Protein AF-A0A101HIT5-F1 (afdb_monomer_lite)

Radius of gyration: 20.46 Å; chains: 1; bounding box: 48×49×55 Å

Secondary structure (DSSP, 8-state):
-EEE--STTS---SS-HHHHHHHHHHHHHHHHHHHHH-TTS-HHHHHHHHHHHHTTSSBTTS---EEE---HHHHHHHHHHHHHHHHHTTT---HHHHHHHHHHHHHHHHHGGG--TT---SS-----SB--TTS----EESSEEEEEEEEEHHHHHHHTT-TTSEEEE-S-TTSPP--B---TTSPTT-HHHHHHHHHHHTTGGG-BTTBEEEEEEEEEHHHHHHHHHHHSSTTS-HHHHHHHHHHHHHHHHT--HHHHHHHHTTSS-GGGSTT----S--TTHHHHTTT---

Sequence (294 aa):
SASIKSGRYTRMDKVSDKEKELYDKWYEKFNKRIEEVYPKIPERLRDKLSMENARYIISVFTPTQGIYTFNIRQLNYIINWFKEYIEVNRGEENYFKKNLIKAMHQFIDATSMYHIDDMVSGKNRSLSLFKKDYISYDEYFGDTYSVNYNCSFVELEQILRHRTINYTILDDISKEPEEFFIPPIFDKGSNLEKEWLEDLDSVKDIYPNATMFKINERGLVENFIMKCYERLCGAAQLETMLQTKEIIEKYIKNTNGKLKKELERYLKASCLYPDKECKMPCVWGSRKGIERRI

Foldseek 3Di:
DKDWDLCLQPQQPPADPLLNVQLVVQLVVQLVLCCVVPVPDDSSVSSSNSNNVSQLQTFPLRDTDMDDDDDLLRLQQLLVLLVVLCVVCPPPPQPVSVSVNVVSVVSCVVCVVSHDPPSYPPPPDHDQAEDDPVDDQDFDADQKTKDKDKDFLSLVVVVVVLVQKDKHFHDDLSDQFPDFDDQLSDDPPDPVRVVVVVSSNVRSSSPGRRRIGMMMIIHGPVSLLVLLLVQLFLPHDQRNNQVSLVVLVVNLVRDDDPSNVVSVQSNFRNCSHPPDPDPDDHPLPRGCSSVDRD

InterPro domains:
  IPR036098 Thymidylate synthase ThyX superfamily [G3DSA:3.30.1360.170] (1-86)
  IPR036098 Thymidylate synthase ThyX superfamily [SSF69796] (3-80)

Organism: NCBI:txid1641389

Structure (mmCIF, N/CA/C/O backbone):
data_AF-A0A101HIT5-F1
#
_entry.id   AF-A0A101HIT5-F1
#
loop_
_atom_site.group_PDB
_atom_site.id
_atom_site.type_symbol
_atom_site.label_atom_id
_atom_site.label_alt_id
_atom_site.label_comp_id
_atom_site.label_asym_id
_atom_site.label_entity_id
_atom_site.label_seq_id
_atom_site.pdbx_PDB_ins_code
_atom_site.Cartn_x
_atom_site.Cartn_y
_atom_site.Cartn_z
_atom_site.occupancy
_atom_site.B_iso_or_equiv
_atom_site.auth_seq_id
_atom_site.auth_comp_id
_atom_site.auth_asym_id
_atom_site.auth_atom_id
_atom_site.pdbx_PDB_model_num
ATOM 1 N N . SER A 1 1 ? -5.236 16.582 -11.804 1.00 52.19 1 SER A N 1
ATOM 2 C CA . SER A 1 1 ? -5.886 15.590 -10.920 1.00 52.19 1 SER A CA 1
ATOM 3 C C . SER A 1 1 ? -5.302 14.219 -11.226 1.00 52.19 1 SER A C 1
ATOM 5 O O . SER A 1 1 ? -4.618 14.087 -12.233 1.00 52.19 1 SER A O 1
ATOM 7 N N . ALA A 1 2 ? -5.494 13.229 -10.354 1.00 60.38 2 ALA A N 1
ATOM 8 C CA . ALA A 1 2 ? -5.065 11.856 -10.608 1.00 60.38 2 ALA A CA 1
ATOM 9 C C . ALA A 1 2 ? -6.187 10.895 -10.196 1.00 60.38 2 ALA A C 1
ATOM 11 O O . ALA A 1 2 ? -6.755 11.059 -9.118 1.00 60.38 2 ALA A O 1
ATOM 12 N N . SER A 1 3 ? -6.516 9.933 -11.051 1.00 66.56 3 SER A N 1
ATOM 13 C CA . SER A 1 3 ? -7.467 8.854 -10.780 1.00 66.56 3 SER A CA 1
ATOM 14 C C . SER A 1 3 ? -6.872 7.562 -11.315 1.00 66.56 3 SER A C 1
ATOM 16 O O . SER A 1 3 ? -6.628 7.460 -12.511 1.00 66.56 3 SER A O 1
ATOM 18 N N . ILE A 1 4 ? -6.600 6.593 -10.447 1.00 65.56 4 ILE A N 1
ATOM 19 C CA . ILE A 1 4 ? -6.025 5.301 -10.834 1.00 65.56 4 ILE A CA 1
ATOM 20 C C . ILE A 1 4 ? -7.077 4.240 -10.547 1.00 65.56 4 ILE A C 1
ATOM 22 O O . ILE A 1 4 ? -7.585 4.154 -9.425 1.00 65.56 4 ILE A O 1
ATOM 26 N N . LYS A 1 5 ? -7.419 3.434 -11.555 1.00 64.75 5 LYS A N 1
ATOM 27 C CA . LYS A 1 5 ? -8.169 2.206 -11.317 1.00 64.75 5 LYS A CA 1
ATOM 28 C C . LYS A 1 5 ? -7.229 1.273 -10.573 1.00 64.75 5 LYS A C 1
ATOM 30 O O . LYS A 1 5 ? -6.248 0.803 -11.122 1.00 64.75 5 LYS A O 1
ATOM 35 N N . SER A 1 6 ? -7.533 0.981 -9.324 1.00 58.53 6 SER A N 1
ATOM 36 C CA . SER A 1 6 ? -6.687 0.138 -8.479 1.00 58.53 6 SER A CA 1
ATOM 37 C C . SER A 1 6 ? -6.686 -1.346 -8.879 1.00 58.53 6 SER A C 1
ATOM 39 O O . SER A 1 6 ? -6.117 -2.165 -8.171 1.00 58.53 6 SER A O 1
ATOM 41 N N . GLY A 1 7 ? -7.391 -1.746 -9.946 1.00 58.34 7 GLY A N 1
ATOM 42 C CA . GLY A 1 7 ? -7.566 -3.156 -10.327 1.00 58.34 7 GLY A CA 1
ATOM 43 C C . GLY A 1 7 ? -8.366 -3.998 -9.320 1.00 58.34 7 GLY A C 1
ATOM 44 O O . GLY A 1 7 ? -8.660 -5.151 -9.597 1.00 58.34 7 GLY A O 1
ATOM 45 N N . ARG A 1 8 ? -8.793 -3.420 -8.183 1.00 61.19 8 ARG A N 1
ATOM 46 C CA . ARG A 1 8 ? -9.448 -4.109 -7.049 1.00 61.19 8 ARG A CA 1
ATOM 47 C C . ARG A 1 8 ? -10.630 -5.004 -7.423 1.00 61.19 8 ARG A C 1
ATOM 49 O O . ARG A 1 8 ? -10.908 -5.958 -6.714 1.00 61.19 8 ARG A O 1
ATOM 56 N N . TYR A 1 9 ? -11.346 -4.674 -8.499 1.00 65.38 9 TYR A N 1
ATOM 57 C CA . TYR A 1 9 ? -12.565 -5.371 -8.928 1.00 65.38 9 TYR A CA 1
ATOM 58 C C . TYR A 1 9 ? -12.462 -5.903 -10.362 1.00 65.38 9 TYR A C 1
ATOM 60 O O . TYR A 1 9 ? -13.463 -5.941 -11.075 1.00 65.38 9 TYR A O 1
ATOM 68 N N . THR A 1 10 ? -11.248 -6.200 -10.828 1.00 71.88 10 THR A N 1
ATOM 69 C CA . THR A 1 10 ? -10.977 -6.698 -12.183 1.00 71.88 10 THR A CA 1
ATOM 70 C C . THR A 1 10 ? -10.303 -8.061 -12.080 1.00 71.88 10 THR A C 1
ATOM 72 O O . THR A 1 10 ? -9.381 -8.218 -11.283 1.00 71.88 10 THR A O 1
ATOM 75 N N . ARG A 1 11 ? -10.765 -9.038 -12.869 1.00 73.69 11 ARG A N 1
ATOM 76 C CA . ARG A 1 11 ? -10.050 -10.309 -13.022 1.00 73.69 11 ARG A CA 1
ATOM 77 C C . ARG A 1 11 ? -8.756 -10.076 -13.794 1.00 73.69 11 ARG A C 1
ATOM 79 O O . ARG A 1 11 ? -8.719 -9.288 -14.741 1.00 73.69 11 ARG A O 1
ATOM 86 N N . MET A 1 12 ? -7.691 -10.728 -13.355 1.00 77.12 12 MET A N 1
ATOM 87 C CA . MET A 1 12 ? -6.348 -10.489 -13.867 1.00 77.12 12 MET A CA 1
ATOM 88 C C . MET A 1 12 ? -6.069 -11.419 -15.050 1.00 77.12 12 MET A C 1
ATOM 90 O O . MET A 1 12 ? -5.519 -12.497 -14.888 1.00 77.12 12 MET A O 1
ATOM 94 N N . ASP A 1 13 ? -6.463 -10.994 -16.252 1.00 71.00 13 ASP A N 1
ATOM 95 C CA . ASP A 1 13 ? -6.348 -11.823 -17.467 1.00 71.00 13 ASP A CA 1
ATOM 96 C C . ASP A 1 13 ? -5.061 -11.582 -18.278 1.00 71.00 13 ASP A C 1
ATOM 98 O O . ASP A 1 13 ? -4.807 -12.273 -19.261 1.00 71.00 13 ASP A O 1
ATOM 102 N N . LYS A 1 14 ? -4.255 -10.581 -17.903 1.00 79.69 14 LYS A N 1
ATOM 103 C CA . LYS A 1 14 ? -3.026 -10.174 -18.611 1.00 79.69 14 LYS A CA 1
ATOM 104 C C . LYS A 1 14 ? -1.782 -10.377 -17.747 1.00 79.69 14 LYS A C 1
ATOM 106 O O . LYS A 1 14 ? -1.008 -9.443 -17.548 1.00 79.69 14 LYS A O 1
ATOM 111 N N . VAL A 1 15 ? -1.643 -11.579 -17.210 1.00 86.31 15 VAL A N 1
ATOM 112 C CA . VAL A 1 15 ? -0.519 -12.018 -16.371 1.00 86.31 15 VAL A CA 1
ATOM 113 C C . VAL A 1 15 ? 0.024 -13.340 -16.918 1.00 86.31 15 VAL A C 1
ATOM 115 O O . VAL A 1 15 ? -0.577 -13.912 -17.829 1.00 86.31 15 VAL A O 1
ATOM 118 N N . SER A 1 16 ? 1.166 -13.808 -16.415 1.00 89.44 16 SER A N 1
ATOM 119 C CA . SER A 1 16 ? 1.686 -15.128 -16.794 1.00 89.44 16 SER A CA 1
ATOM 120 C C . SER A 1 16 ? 0.740 -16.261 -16.372 1.00 89.44 16 SER A C 1
ATOM 122 O O . SER A 1 16 ? -0.073 -16.094 -15.462 1.00 89.44 16 SER A O 1
ATOM 124 N N . ASP A 1 17 ? 0.863 -17.437 -16.994 1.00 91.75 17 ASP A N 1
ATOM 125 C CA . ASP A 1 17 ? 0.026 -18.598 -16.651 1.00 91.75 17 ASP A CA 1
ATOM 126 C C . ASP A 1 17 ? 0.163 -18.983 -15.170 1.00 91.75 17 ASP A C 1
ATOM 128 O O . ASP A 1 17 ? -0.837 -19.248 -14.505 1.00 91.75 17 ASP A O 1
ATOM 132 N N . LYS A 1 18 ? 1.388 -18.912 -14.628 1.00 93.31 18 LYS A N 1
ATOM 133 C CA . LYS A 1 18 ? 1.672 -19.175 -13.211 1.00 93.31 18 LYS A CA 1
ATOM 134 C C . LYS A 1 18 ? 0.992 -18.162 -12.287 1.00 93.31 18 LYS A C 1
ATOM 136 O O . LYS A 1 18 ? 0.368 -18.547 -11.303 1.00 93.31 18 LYS A O 1
ATOM 141 N N . GLU A 1 19 ? 1.082 -16.869 -12.604 1.00 94.00 19 GLU A N 1
ATOM 142 C CA . GLU A 1 19 ? 0.380 -15.825 -11.845 1.00 94.00 19 GLU A CA 1
ATOM 143 C C . GLU A 1 19 ? -1.133 -16.014 -11.892 1.00 94.00 19 GLU A C 1
ATOM 145 O O . GLU A 1 19 ? -1.803 -15.823 -10.880 1.00 94.00 19 GLU A O 1
ATOM 150 N N . LYS A 1 20 ? -1.673 -16.390 -13.055 1.00 93.88 20 LYS A N 1
ATOM 151 C CA . LYS A 1 20 ? -3.106 -16.606 -13.240 1.00 93.88 20 LYS A CA 1
ATOM 152 C C . LYS A 1 20 ? -3.607 -17.796 -12.428 1.00 93.88 20 LYS A C 1
ATOM 154 O O . LYS A 1 20 ? -4.605 -17.664 -11.728 1.00 93.88 20 LYS A O 1
ATOM 159 N N . GLU A 1 21 ? -2.900 -18.923 -12.483 1.00 95.75 21 GLU A N 1
ATOM 160 C CA . GLU A 1 21 ? -3.225 -20.122 -11.707 1.00 95.75 21 GLU A CA 1
ATOM 161 C C . GLU A 1 21 ? -3.269 -19.815 -10.205 1.00 95.75 21 GLU A C 1
ATOM 163 O O . GLU A 1 21 ? -4.248 -20.132 -9.525 1.00 95.75 21 GLU A O 1
ATOM 168 N N . LEU A 1 22 ? -2.243 -19.129 -9.696 1.00 97.25 22 LEU A N 1
ATOM 169 C CA . LEU A 1 22 ? -2.182 -18.728 -8.295 1.00 97.25 22 LEU A CA 1
ATOM 170 C C . LEU A 1 22 ? -3.257 -17.692 -7.943 1.00 97.25 22 LEU A C 1
ATOM 172 O O . LEU A 1 22 ? -3.904 -17.807 -6.903 1.00 97.25 22 LEU A O 1
ATOM 176 N N . TYR A 1 23 ? -3.499 -16.704 -8.804 1.00 96.44 23 TYR A N 1
ATOM 177 C CA . TYR A 1 23 ? -4.560 -15.720 -8.603 1.00 96.44 23 TYR A CA 1
ATOM 178 C C . TYR A 1 23 ? -5.937 -16.388 -8.489 1.00 96.44 23 TYR A C 1
ATOM 180 O O . TYR A 1 23 ? -6.668 -16.104 -7.540 1.00 96.44 23 TYR A O 1
ATOM 188 N N . ASP A 1 24 ? -6.277 -17.296 -9.407 1.00 96.38 24 ASP A N 1
ATOM 189 C CA . ASP A 1 24 ? -7.560 -18.003 -9.408 1.00 96.38 24 ASP A CA 1
ATOM 190 C C . ASP A 1 24 ? -7.680 -18.930 -8.182 1.00 96.38 24 ASP A C 1
ATOM 192 O O . ASP A 1 24 ? -8.707 -18.920 -7.495 1.00 96.38 24 ASP A O 1
ATOM 196 N N . LYS A 1 25 ? -6.602 -19.645 -7.818 1.00 97.81 25 LYS A N 1
ATOM 197 C CA . LYS A 1 25 ? -6.512 -20.439 -6.576 1.00 97.81 25 LYS A CA 1
ATOM 198 C C . LYS A 1 25 ? -6.830 -19.590 -5.342 1.00 97.81 25 LYS A C 1
ATOM 200 O O . LYS A 1 25 ? -7.634 -19.993 -4.496 1.00 97.81 25 LYS A O 1
ATOM 205 N N . TRP A 1 26 ? -6.202 -18.421 -5.218 1.00 98.00 26 TRP A N 1
ATOM 206 C CA . TRP A 1 26 ? -6.384 -17.553 -4.055 1.00 98.00 26 TRP A CA 1
ATOM 207 C C . TRP A 1 26 ? -7.713 -16.821 -4.056 1.00 98.00 26 TRP A C 1
ATOM 209 O O . TRP A 1 26 ? -8.294 -16.651 -2.986 1.00 98.00 26 TRP A O 1
ATOM 219 N N . TYR A 1 27 ? -8.242 -16.457 -5.223 1.00 97.25 27 TYR A N 1
ATOM 220 C CA . TYR A 1 27 ? -9.598 -15.932 -5.345 1.00 97.25 27 TYR A CA 1
ATOM 221 C C . TYR A 1 27 ? -10.614 -16.892 -4.711 1.00 97.25 27 TYR A C 1
ATOM 223 O O . TYR A 1 27 ? -11.376 -16.468 -3.840 1.00 97.25 27 TYR A O 1
ATOM 231 N N . GLU A 1 28 ? -10.571 -18.182 -5.055 1.00 98.12 28 GLU A N 1
ATOM 232 C CA . GLU A 1 28 ? -11.481 -19.189 -4.492 1.00 98.12 28 GLU A CA 1
ATOM 233 C C . GLU A 1 28 ? -11.273 -19.388 -2.981 1.00 98.12 28 GLU A C 1
ATOM 235 O O . GLU A 1 28 ? -12.236 -19.443 -2.207 1.00 98.12 28 GLU A O 1
ATOM 240 N N . LYS A 1 29 ? -10.015 -19.428 -2.518 1.00 98.38 29 LYS A N 1
ATOM 241 C CA . LYS A 1 29 ? -9.704 -19.544 -1.081 1.00 98.38 29 LYS A CA 1
ATOM 242 C C . LYS A 1 29 ? -10.208 -18.347 -0.279 1.00 98.38 29 LYS A C 1
ATOM 244 O O . LYS A 1 29 ? -10.796 -18.547 0.785 1.00 98.38 29 LYS A O 1
ATOM 249 N N . PHE A 1 30 ? -10.018 -17.120 -0.772 1.00 98.25 30 PHE A N 1
ATOM 250 C CA . PHE A 1 30 ? -10.581 -15.931 -0.134 1.00 98.25 30 PHE A CA 1
ATOM 251 C C . PHE A 1 30 ? -12.101 -15.970 -0.147 1.00 98.25 30 PHE A C 1
ATOM 253 O O . PHE A 1 30 ? -12.699 -15.693 0.888 1.00 98.25 30 PHE A O 1
ATOM 260 N N . ASN A 1 31 ? -12.725 -16.357 -1.260 1.00 97.88 31 ASN A N 1
ATOM 261 C CA . ASN A 1 31 ? -14.180 -16.427 -1.370 1.00 97.88 31 ASN A CA 1
ATOM 262 C C . ASN A 1 31 ? -14.770 -17.325 -0.275 1.00 97.88 31 ASN A C 1
ATOM 264 O O . ASN A 1 31 ? -15.571 -16.867 0.547 1.00 97.88 31 ASN A O 1
ATOM 268 N N . LYS A 1 32 ? -14.253 -18.555 -0.176 1.00 98.00 32 LYS A N 1
ATOM 269 C CA . LYS A 1 32 ? -14.630 -19.518 0.861 1.00 98.00 32 LYS A CA 1
ATOM 270 C C . LYS A 1 32 ? -14.358 -18.985 2.269 1.00 98.00 32 LYS A C 1
ATOM 272 O O . LYS A 1 32 ? -15.233 -19.018 3.131 1.00 98.00 32 LYS A O 1
ATOM 277 N N . ARG A 1 33 ? -13.161 -18.448 2.515 1.00 98.00 33 ARG A N 1
ATOM 278 C CA . ARG A 1 33 ? -12.780 -17.960 3.847 1.00 98.00 33 ARG A CA 1
ATOM 279 C C . ARG A 1 33 ? -13.622 -16.759 4.293 1.00 98.00 33 ARG A C 1
ATOM 281 O O . ARG A 1 33 ? -13.967 -16.645 5.467 1.00 98.00 33 ARG A O 1
ATOM 288 N N . ILE A 1 34 ? -13.971 -15.865 3.372 1.00 97.69 34 ILE A N 1
ATOM 289 C CA . ILE A 1 34 ? -14.847 -14.721 3.636 1.00 97.69 34 ILE A CA 1
ATOM 290 C C . ILE A 1 34 ? -16.261 -15.195 3.975 1.00 97.69 34 ILE A C 1
ATOM 292 O O . ILE A 1 34 ? -16.862 -14.647 4.894 1.00 97.69 34 ILE A O 1
ATOM 296 N N . GLU A 1 35 ? -16.782 -16.207 3.281 1.00 97.19 35 GLU A N 1
ATOM 297 C CA . GLU A 1 35 ? -18.085 -16.805 3.593 1.00 97.19 35 GLU A CA 1
ATOM 298 C C . GLU A 1 35 ? -18.113 -17.434 4.993 1.00 97.19 35 GLU A C 1
ATOM 300 O O . GLU A 1 35 ? -19.060 -17.210 5.743 1.00 97.19 35 GLU A O 1
ATOM 305 N N . GLU A 1 36 ? -17.050 -18.140 5.386 1.00 96.88 36 GLU A N 1
ATOM 306 C CA . GLU A 1 36 ? -16.916 -18.724 6.728 1.00 96.88 36 GLU A CA 1
ATOM 307 C C . GLU A 1 36 ? -16.893 -17.655 7.835 1.00 96.88 36 GLU A C 1
ATOM 309 O O . GLU A 1 36 ? -17.588 -17.779 8.845 1.00 96.88 36 GLU A O 1
ATOM 314 N N . VAL A 1 37 ? -16.093 -16.595 7.662 1.00 96.12 37 VAL A N 1
ATOM 315 C CA . VAL A 1 37 ? -15.905 -15.549 8.688 1.00 96.12 37 VAL A CA 1
ATOM 316 C C . VAL A 1 37 ? -17.065 -14.548 8.702 1.00 96.12 37 VAL A C 1
ATOM 318 O O . VAL A 1 37 ? -17.429 -14.025 9.760 1.00 96.12 37 VAL A O 1
ATOM 321 N N . TYR A 1 38 ? -17.676 -14.287 7.545 1.00 95.44 38 TYR A N 1
ATOM 322 C CA . TYR A 1 38 ? -18.762 -13.325 7.371 1.00 95.44 38 TYR A CA 1
ATOM 323 C C . TYR A 1 38 ? -19.954 -13.924 6.596 1.00 95.44 38 TYR A C 1
ATOM 325 O O . TYR A 1 38 ? -20.270 -13.441 5.510 1.00 95.44 38 TYR A O 1
ATOM 333 N N . PRO A 1 39 ? -20.724 -14.873 7.169 1.00 94.25 39 PRO A N 1
ATOM 334 C CA . PRO A 1 39 ? -21.780 -15.601 6.441 1.00 94.25 39 PRO A CA 1
ATOM 335 C C . PRO A 1 39 ? -22.920 -14.740 5.877 1.00 94.25 39 PRO A C 1
ATOM 337 O O . PRO A 1 39 ? -23.698 -15.187 5.044 1.00 94.25 39 PRO A O 1
ATOM 340 N N . LYS A 1 40 ? -23.065 -13.501 6.363 1.00 93.56 40 LYS A N 1
ATOM 341 C CA . LYS A 1 40 ? -24.108 -12.550 5.936 1.00 93.56 40 LYS A CA 1
ATOM 342 C C . LYS A 1 40 ? -23.610 -11.526 4.915 1.00 93.56 40 LYS A C 1
ATOM 344 O O . LYS A 1 40 ? -24.339 -10.586 4.597 1.00 93.56 40 LYS A O 1
ATOM 349 N N . ILE A 1 41 ? -22.360 -11.632 4.464 1.00 93.88 41 ILE A N 1
ATOM 350 C CA . ILE A 1 41 ? -21.815 -10.690 3.493 1.00 93.88 41 ILE A CA 1
ATOM 351 C C . ILE A 1 41 ? -22.507 -10.890 2.134 1.00 93.88 41 ILE A C 1
ATOM 353 O O . ILE A 1 41 ? -22.696 -12.027 1.705 1.00 93.88 41 ILE A O 1
ATOM 357 N N . PRO A 1 42 ? -22.896 -9.815 1.428 1.00 95.12 42 PRO A N 1
ATOM 358 C CA . PRO A 1 42 ? -23.448 -9.958 0.088 1.00 95.12 42 PRO A CA 1
ATOM 359 C C . PRO A 1 42 ? -22.432 -10.603 -0.863 1.00 95.12 42 PRO A C 1
ATOM 361 O O . PRO A 1 42 ? -21.284 -10.159 -0.917 1.00 95.12 42 PRO A O 1
ATOM 364 N N . GLU A 1 43 ? -22.869 -11.571 -1.669 1.00 95.00 43 GLU A N 1
ATOM 365 C CA . GLU A 1 43 ? -22.035 -12.299 -2.643 1.00 95.00 43 GLU A CA 1
ATOM 366 C C . GLU A 1 43 ? -21.208 -11.356 -3.528 1.00 95.00 43 GLU A C 1
ATOM 368 O O . GLU A 1 43 ? -19.986 -11.452 -3.590 1.00 95.00 43 GLU A O 1
ATOM 373 N N . ARG A 1 44 ? -21.847 -10.328 -4.100 1.00 93.25 44 ARG A N 1
ATOM 374 C CA . ARG A 1 44 ? -21.161 -9.329 -4.932 1.00 93.25 44 ARG A CA 1
ATOM 375 C C . ARG A 1 44 ? -20.026 -8.599 -4.203 1.00 93.25 44 ARG A C 1
ATOM 377 O O . ARG A 1 44 ? -19.083 -8.134 -4.841 1.00 93.25 44 ARG A O 1
ATOM 384 N N . LEU A 1 45 ? -20.141 -8.404 -2.889 1.00 93.25 45 LEU A N 1
ATOM 385 C CA . LEU A 1 45 ? -19.078 -7.795 -2.090 1.00 93.25 45 LEU A CA 1
ATOM 386 C C . LEU A 1 45 ? -17.991 -8.819 -1.752 1.00 93.25 45 LEU A C 1
ATOM 388 O O . LEU A 1 45 ? -16.815 -8.479 -1.848 1.00 93.25 45 LEU A O 1
ATOM 392 N N . ARG A 1 46 ? -18.368 -10.059 -1.426 1.00 95.88 46 ARG A N 1
ATOM 393 C CA . ARG A 1 46 ? -17.429 -11.174 -1.243 1.00 95.88 46 ARG A CA 1
ATOM 394 C C . ARG A 1 46 ? -16.543 -11.368 -2.469 1.00 95.88 46 ARG A C 1
ATOM 396 O O . ARG A 1 46 ? -15.327 -11.409 -2.316 1.00 95.88 46 ARG A O 1
ATOM 403 N N . ASP A 1 47 ? -17.114 -11.382 -3.671 1.00 95.19 47 ASP A N 1
ATOM 404 C CA . ASP A 1 47 ? -16.351 -11.518 -4.919 1.00 95.19 47 ASP A CA 1
ATOM 405 C C . ASP A 1 47 ? -15.336 -10.392 -5.094 1.00 95.19 47 ASP A C 1
ATOM 407 O O . ASP A 1 47 ? -14.173 -10.619 -5.420 1.00 95.19 47 ASP A O 1
ATOM 411 N N . LYS A 1 48 ? -15.770 -9.156 -4.834 1.00 93.94 48 LYS A N 1
ATOM 412 C CA . LYS A 1 48 ? -14.915 -7.971 -4.911 1.00 93.94 48 LYS A CA 1
ATOM 413 C C . LYS A 1 48 ? -13.752 -8.027 -3.929 1.00 93.94 48 LYS A C 1
ATOM 415 O O . LYS A 1 48 ? -12.632 -7.721 -4.316 1.00 93.94 48 LYS A O 1
ATOM 420 N N . LEU A 1 49 ? -14.016 -8.407 -2.682 1.00 95.19 49 LEU A N 1
ATOM 421 C CA . LEU A 1 49 ? -12.982 -8.545 -1.659 1.00 95.19 49 LEU A CA 1
ATOM 422 C C . LEU A 1 49 ? -12.035 -9.704 -1.982 1.00 95.19 49 LEU A C 1
ATOM 424 O O . LEU A 1 49 ? -10.832 -9.567 -1.792 1.00 95.19 49 LEU A O 1
ATOM 428 N N . SER A 1 50 ? -12.550 -10.800 -2.538 1.00 96.44 50 SER A N 1
ATOM 429 C CA . SER A 1 50 ? -11.730 -11.936 -2.972 1.00 96.44 50 SER A CA 1
ATOM 430 C C . SER A 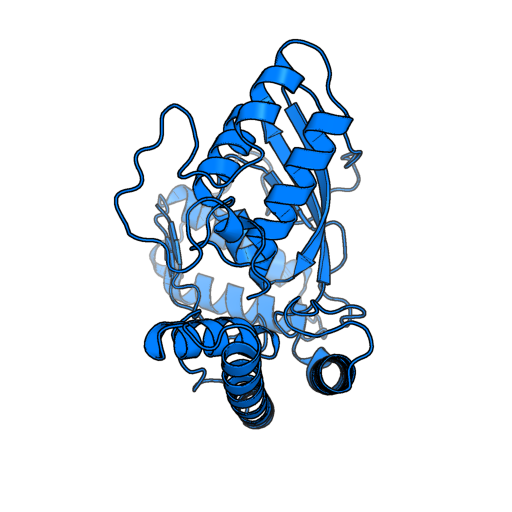1 50 ? -10.770 -11.530 -4.090 1.00 96.44 50 SER A C 1
ATOM 432 O O . SER A 1 50 ? -9.576 -11.777 -3.977 1.00 96.44 50 SER A O 1
ATOM 434 N N . MET A 1 51 ? -11.250 -10.812 -5.116 1.00 94.12 51 MET A N 1
ATOM 435 C CA . MET A 1 51 ? -10.387 -10.259 -6.173 1.00 94.12 51 MET A CA 1
ATOM 436 C C . MET A 1 51 ? -9.360 -9.257 -5.621 1.00 94.12 51 MET A C 1
ATOM 438 O O . MET A 1 51 ? -8.191 -9.287 -6.008 1.00 94.12 51 MET A O 1
ATOM 442 N N . GLU A 1 52 ? -9.780 -8.376 -4.705 1.00 93.31 52 GLU A N 1
ATOM 443 C CA . GLU A 1 52 ? -8.914 -7.363 -4.091 1.00 93.31 52 GLU A CA 1
ATOM 444 C C . GLU A 1 52 ? -7.781 -7.971 -3.251 1.00 93.31 52 GLU A C 1
ATOM 446 O O . GLU A 1 52 ? -6.711 -7.365 -3.187 1.00 93.31 52 GLU A O 1
ATOM 451 N N . ASN A 1 53 ? -7.999 -9.131 -2.627 1.00 95.81 53 ASN A N 1
ATOM 452 C CA . ASN A 1 53 ? -6.990 -9.821 -1.820 1.00 95.81 53 ASN A CA 1
ATOM 453 C C . ASN A 1 53 ? -6.163 -10.820 -2.647 1.00 95.81 53 ASN A C 1
ATOM 455 O O . ASN A 1 53 ? -4.956 -10.905 -2.455 1.00 95.81 53 ASN A O 1
ATOM 459 N N . ALA A 1 54 ? -6.749 -11.498 -3.637 1.00 95.88 54 ALA A N 1
ATOM 460 C CA . ALA A 1 54 ? -6.004 -12.388 -4.532 1.00 95.88 54 ALA A CA 1
ATOM 461 C C . ALA A 1 54 ? -4.942 -11.639 -5.356 1.00 9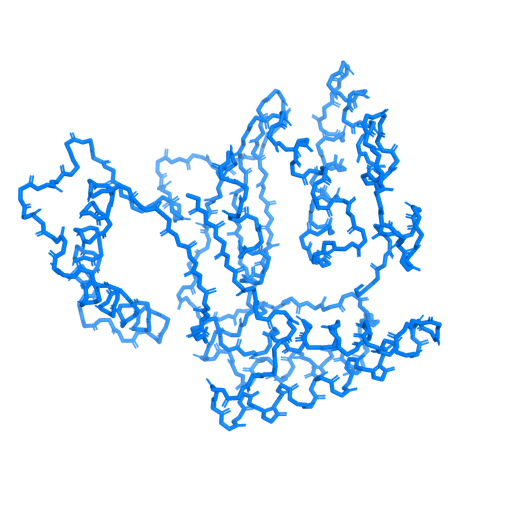5.88 54 ALA A C 1
ATOM 463 O O . ALA A 1 54 ? -3.866 -12.171 -5.613 1.00 95.88 54 ALA A O 1
ATOM 464 N N . ARG A 1 55 ? -5.180 -10.366 -5.712 1.00 93.06 55 ARG A N 1
ATOM 465 C CA . ARG A 1 55 ? -4.212 -9.551 -6.477 1.00 93.06 55 ARG A CA 1
ATOM 466 C C . ARG A 1 55 ? -2.884 -9.289 -5.749 1.00 93.06 55 ARG A C 1
ATOM 468 O O . ARG A 1 55 ? -1.975 -8.724 -6.339 1.00 93.06 55 ARG A O 1
ATOM 475 N N . TYR A 1 56 ? -2.765 -9.635 -4.473 1.00 96.00 56 TYR A N 1
ATOM 476 C CA . TYR A 1 56 ? -1.489 -9.533 -3.771 1.00 96.00 56 TYR A CA 1
ATOM 477 C C . TYR A 1 56 ? -0.423 -10.467 -4.372 1.00 96.00 56 TYR A C 1
ATOM 479 O O . TYR A 1 56 ? 0.760 -10.170 -4.249 1.00 96.00 56 TYR A O 1
ATOM 487 N N . ILE A 1 57 ? -0.823 -11.541 -5.068 1.00 96.12 57 ILE A N 1
ATOM 488 C CA . ILE A 1 57 ? 0.107 -12.525 -5.644 1.00 96.12 57 ILE A CA 1
ATOM 489 C C . ILE A 1 57 ? 0.662 -12.149 -7.021 1.00 96.12 57 ILE A C 1
ATOM 491 O O . ILE A 1 57 ? 1.698 -12.660 -7.429 1.00 96.12 57 ILE A O 1
ATOM 495 N N . ILE A 1 58 ? -0.023 -11.265 -7.748 1.00 94.38 58 ILE A N 1
ATOM 496 C CA . ILE A 1 58 ? 0.406 -10.844 -9.087 1.00 94.38 58 ILE A CA 1
ATOM 497 C C . ILE A 1 58 ? 1.534 -9.816 -8.992 1.00 94.38 58 ILE A C 1
ATOM 499 O O . ILE A 1 58 ? 1.626 -9.080 -8.002 1.00 94.38 58 ILE A O 1
ATOM 503 N N . SER A 1 59 ? 2.344 -9.708 -10.044 1.00 94.12 59 SER A N 1
ATOM 504 C CA . SER A 1 59 ? 3.457 -8.759 -10.103 1.00 94.12 59 SER A CA 1
ATOM 505 C C . SER A 1 59 ? 3.010 -7.302 -9.929 1.00 94.12 59 SER A C 1
ATOM 507 O O . SER A 1 59 ? 1.991 -6.871 -10.489 1.00 94.12 59 SER A O 1
ATOM 509 N N . VAL A 1 60 ? 3.827 -6.499 -9.239 1.00 92.81 60 VAL A N 1
ATOM 510 C CA . VAL A 1 60 ? 3.689 -5.030 -9.179 1.00 92.81 60 VAL A CA 1
ATOM 511 C C . VAL A 1 60 ? 3.790 -4.360 -10.560 1.00 92.81 60 VAL A C 1
ATOM 513 O O . VAL A 1 60 ? 3.256 -3.271 -10.767 1.00 92.81 60 VAL A O 1
ATOM 516 N N . PHE A 1 61 ? 4.414 -5.021 -11.539 1.00 91.94 61 PHE A N 1
ATOM 517 C CA . PHE A 1 61 ? 4.527 -4.522 -12.914 1.00 91.94 61 PHE A CA 1
ATOM 518 C C . PHE A 1 61 ? 3.304 -4.821 -13.781 1.00 91.94 61 PHE A C 1
ATOM 520 O O . PHE A 1 61 ? 3.288 -4.467 -14.964 1.00 91.94 61 PHE A O 1
ATOM 527 N N . THR A 1 62 ? 2.264 -5.438 -13.215 1.00 89.50 62 THR A N 1
ATOM 528 C CA . THR A 1 62 ? 1.026 -5.685 -13.949 1.00 89.50 62 THR A CA 1
ATOM 529 C C . THR A 1 62 ? 0.398 -4.355 -14.390 1.00 89.50 62 THR A C 1
ATOM 531 O O . THR A 1 62 ? 0.088 -3.512 -13.541 1.00 89.50 62 THR A O 1
ATOM 534 N N . PRO A 1 63 ? 0.180 -4.127 -15.701 1.00 83.56 63 PRO A N 1
ATOM 535 C CA . PRO A 1 63 ? -0.297 -2.841 -16.192 1.00 83.56 63 PRO A CA 1
ATOM 536 C C . PRO A 1 63 ? -1.657 -2.449 -15.611 1.00 83.56 63 PRO A C 1
ATOM 538 O O . PRO A 1 63 ? -2.613 -3.226 -15.639 1.00 83.56 63 PRO A O 1
ATOM 541 N N . THR A 1 64 ? -1.770 -1.195 -15.172 1.00 79.56 64 THR A N 1
ATOM 542 C CA . THR A 1 64 ? -3.028 -0.609 -14.700 1.00 79.56 64 THR A CA 1
ATOM 543 C C . THR A 1 64 ? -3.402 0.653 -15.477 1.00 79.56 64 THR A C 1
ATOM 545 O O . THR A 1 64 ? -2.584 1.253 -16.173 1.00 79.56 64 THR A O 1
ATOM 548 N N . GLN A 1 65 ? -4.665 1.067 -15.373 1.00 79.94 65 GLN A N 1
ATOM 549 C CA . GLN A 1 65 ? -5.171 2.284 -15.998 1.00 79.94 65 GLN A CA 1
ATOM 550 C C . GLN A 1 65 ? -5.240 3.421 -14.983 1.00 79.94 65 GLN A C 1
ATOM 552 O O . GLN A 1 65 ? -5.946 3.334 -13.977 1.00 79.94 65 GLN A O 1
ATOM 557 N N . GLY A 1 66 ? -4.578 4.531 -15.296 1.00 78.56 66 GLY A N 1
ATOM 558 C CA . GLY A 1 66 ? -4.687 5.775 -14.550 1.00 78.56 66 GLY A CA 1
ATOM 559 C C . GLY A 1 66 ? -4.848 6.976 -15.470 1.00 78.56 66 GLY A C 1
ATOM 560 O O . GLY A 1 66 ? -4.358 6.991 -16.593 1.00 78.56 66 GLY A O 1
ATOM 561 N N . ILE A 1 67 ? -5.548 7.990 -14.979 1.00 83.06 67 ILE A N 1
ATOM 562 C CA . ILE A 1 67 ? -5.644 9.315 -15.577 1.00 83.06 67 ILE A CA 1
ATOM 563 C C . ILE A 1 67 ? -4.849 10.249 -14.682 1.00 83.06 67 ILE A C 1
ATOM 565 O O . ILE A 1 67 ? -5.151 10.369 -13.494 1.00 83.06 67 ILE A O 1
ATOM 569 N N . TYR A 1 68 ? -3.863 10.930 -15.252 1.00 83.75 68 TYR A N 1
ATOM 570 C CA . TYR A 1 68 ? -3.085 11.946 -14.558 1.00 83.75 68 TYR A CA 1
ATOM 571 C C . TYR A 1 68 ? -3.060 13.228 -15.387 1.00 83.75 68 TYR A C 1
ATOM 573 O O . TYR A 1 68 ? -2.874 13.193 -16.600 1.00 83.75 68 TYR A O 1
ATOM 581 N N . THR A 1 69 ? -3.261 14.372 -14.737 1.00 86.69 69 THR A N 1
ATOM 582 C CA . THR A 1 69 ? -3.140 15.687 -15.377 1.00 86.69 69 THR A CA 1
ATOM 583 C C . THR A 1 69 ? -1.783 16.288 -15.064 1.00 86.69 69 THR A C 1
ATOM 585 O O . THR A 1 69 ? -1.498 16.593 -13.903 1.00 86.69 69 THR A O 1
ATOM 588 N N . PHE A 1 70 ? -0.996 16.527 -16.104 1.00 86.06 70 PHE A N 1
ATOM 589 C CA . PHE A 1 70 ? 0.246 17.285 -16.032 1.00 86.06 70 PHE A CA 1
ATOM 590 C C . PHE A 1 70 ? 0.049 18.648 -16.693 1.00 86.06 70 PHE A C 1
ATOM 592 O O . PHE A 1 70 ? -0.682 18.762 -17.675 1.00 86.06 70 PHE A O 1
ATOM 599 N N . ASN A 1 71 ? 0.733 19.679 -16.195 1.00 91.44 71 ASN A N 1
ATOM 600 C CA . ASN A 1 71 ? 1.082 20.781 -17.092 1.00 91.44 71 ASN A CA 1
ATOM 601 C C . ASN A 1 71 ? 2.296 20.372 -17.945 1.00 91.44 71 ASN A C 1
ATOM 603 O O . ASN A 1 71 ? 3.093 19.536 -17.517 1.00 91.44 71 ASN A O 1
ATOM 607 N N . ILE A 1 72 ? 2.446 20.979 -19.128 1.00 92.81 72 ILE A N 1
ATOM 608 C CA . ILE A 1 72 ? 3.517 20.645 -20.089 1.00 92.81 72 ILE A CA 1
ATOM 609 C C . ILE A 1 72 ? 4.901 20.680 -19.427 1.00 92.81 72 ILE A C 1
ATOM 611 O O . ILE A 1 72 ? 5.716 19.787 -19.638 1.00 92.81 72 ILE A O 1
ATOM 615 N N . ARG A 1 73 ? 5.144 21.656 -18.548 1.00 91.75 73 ARG A N 1
ATOM 616 C CA . ARG A 1 73 ? 6.406 21.779 -17.810 1.00 91.75 73 ARG A CA 1
ATOM 617 C C . ARG A 1 73 ? 6.687 20.599 -16.883 1.00 91.75 73 ARG A C 1
ATOM 619 O O . ARG A 1 73 ? 7.798 20.088 -16.867 1.00 91.75 73 ARG A O 1
ATOM 626 N N . GLN A 1 74 ? 5.702 20.155 -16.110 1.00 90.38 74 GLN A N 1
ATOM 627 C CA . GLN A 1 74 ? 5.847 18.988 -15.237 1.00 90.38 74 GLN A CA 1
ATOM 628 C C . GLN A 1 74 ? 6.085 17.713 -16.038 1.00 90.38 74 GLN A C 1
ATOM 630 O O . GLN A 1 74 ? 6.929 16.916 -15.642 1.00 90.38 74 GLN A O 1
ATOM 635 N N . LEU A 1 75 ? 5.368 17.539 -17.152 1.00 93.44 75 LEU A N 1
ATOM 636 C CA . LEU A 1 75 ? 5.563 16.394 -18.037 1.00 93.44 75 LEU A CA 1
ATOM 637 C C . LEU A 1 75 ? 7.007 16.342 -18.554 1.00 93.44 75 LEU A C 1
ATOM 639 O O . LEU A 1 75 ? 7.657 15.310 -18.442 1.00 93.44 75 LEU A O 1
ATOM 643 N N . ASN A 1 76 ? 7.532 17.476 -19.020 1.00 93.88 76 ASN A N 1
ATOM 644 C CA . ASN A 1 76 ? 8.910 17.586 -19.497 1.00 93.88 76 ASN A CA 1
ATOM 645 C C . ASN A 1 76 ? 9.952 17.272 -18.417 1.00 93.88 76 ASN A C 1
ATOM 647 O O . ASN A 1 76 ? 10.907 16.545 -18.677 1.00 93.88 76 ASN A O 1
ATOM 651 N N . TYR A 1 77 ? 9.743 17.737 -17.181 1.00 92.44 77 TYR A N 1
ATOM 652 C CA . TYR A 1 77 ? 10.638 17.394 -16.072 1.00 92.44 77 TYR A CA 1
ATOM 653 C C . TYR A 1 77 ? 10.656 15.888 -15.801 1.00 92.44 77 TYR A C 1
ATOM 655 O O . TY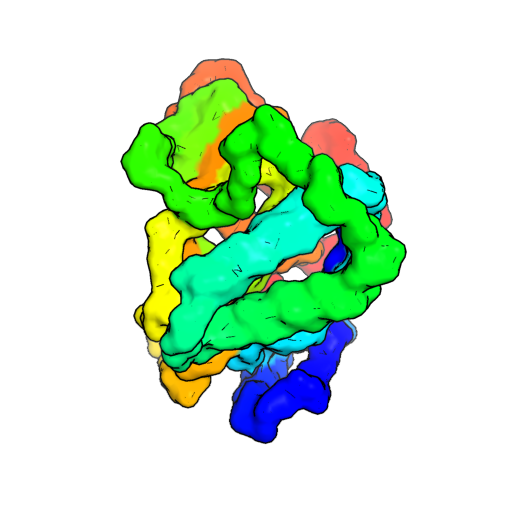R A 1 77 ? 11.725 15.322 -15.611 1.00 92.44 77 TYR A O 1
ATOM 663 N N . ILE A 1 78 ? 9.491 15.236 -15.834 1.00 92.25 78 ILE A N 1
ATOM 664 C CA . ILE A 1 78 ? 9.383 13.786 -15.633 1.00 92.25 78 ILE A CA 1
ATOM 665 C C . ILE A 1 78 ? 10.079 13.022 -16.761 1.00 92.25 78 ILE A C 1
ATOM 667 O O . ILE A 1 78 ? 10.842 12.107 -16.469 1.00 92.25 78 ILE A O 1
ATOM 671 N N . ILE A 1 79 ? 9.871 13.417 -18.024 1.00 94.00 79 ILE A N 1
ATOM 672 C CA . ILE A 1 79 ? 10.555 12.809 -19.177 1.00 94.00 79 ILE A CA 1
ATOM 673 C C . ILE A 1 79 ? 12.075 12.900 -19.001 1.00 94.00 79 ILE A C 1
ATOM 675 O O . ILE A 1 79 ? 12.769 11.899 -19.162 1.00 94.00 79 ILE A O 1
ATOM 679 N N . ASN A 1 80 ? 12.591 14.071 -18.621 1.00 91.94 80 ASN A N 1
ATOM 680 C CA . ASN A 1 80 ? 14.025 14.274 -18.417 1.00 91.94 80 ASN A CA 1
ATOM 681 C C . ASN A 1 80 ? 14.567 13.435 -17.245 1.00 91.94 80 ASN A C 1
ATOM 683 O O . ASN A 1 80 ? 15.600 12.790 -17.398 1.00 91.94 80 ASN A O 1
ATOM 687 N N . TRP A 1 81 ? 13.851 13.359 -16.117 1.00 92.06 81 TRP A N 1
ATOM 688 C CA . TRP A 1 81 ? 14.238 12.495 -14.992 1.00 92.06 81 TRP A CA 1
ATOM 689 C C . TRP A 1 81 ? 14.216 11.008 -15.348 1.00 92.06 81 TRP A C 1
ATOM 691 O O . TRP A 1 81 ? 15.055 10.253 -14.867 1.00 92.06 81 TRP A O 1
ATOM 701 N N . PHE A 1 82 ? 13.268 10.568 -16.178 1.00 94.19 82 PHE A N 1
ATOM 702 C CA . PHE A 1 82 ? 13.223 9.184 -16.650 1.00 94.19 82 PHE A CA 1
ATOM 703 C C . PHE A 1 82 ? 14.388 8.883 -17.593 1.00 94.19 82 PHE A C 1
ATOM 705 O O . PHE A 1 82 ? 15.037 7.859 -17.414 1.00 94.19 82 PHE A O 1
ATOM 712 N N . LYS A 1 83 ? 14.710 9.783 -18.534 1.00 93.00 83 LYS A N 1
ATOM 713 C CA . LYS A 1 83 ? 15.903 9.656 -19.391 1.00 93.00 83 LYS A CA 1
ATOM 714 C C . LYS A 1 83 ? 17.180 9.531 -18.551 1.00 93.00 83 LYS A C 1
ATOM 716 O O . LYS A 1 83 ? 17.960 8.613 -18.768 1.00 93.00 83 LYS A O 1
ATOM 721 N N . GLU A 1 84 ? 17.357 10.401 -17.557 1.00 91.69 84 GLU A N 1
ATOM 722 C CA . GLU A 1 84 ? 18.502 10.352 -16.638 1.00 91.69 84 GLU A CA 1
ATOM 723 C C . GLU A 1 84 ? 18.560 9.028 -15.860 1.00 91.69 84 GLU A C 1
ATOM 725 O O . GLU A 1 84 ? 19.605 8.381 -15.820 1.00 91.69 84 GLU A O 1
ATOM 730 N N . TYR A 1 85 ? 17.435 8.586 -15.288 1.00 92.12 85 TYR A N 1
ATOM 731 C CA . TYR A 1 85 ? 17.370 7.321 -14.555 1.00 92.12 85 TYR A CA 1
ATOM 732 C C . TYR A 1 85 ? 17.742 6.124 -15.439 1.00 92.12 85 TYR A C 1
ATOM 734 O O . TYR A 1 85 ? 18.494 5.253 -14.999 1.00 92.12 85 TYR A O 1
ATOM 742 N N . ILE A 1 86 ? 17.235 6.084 -16.674 1.00 94.44 86 ILE A N 1
ATOM 743 C CA . ILE A 1 86 ? 17.528 5.025 -17.645 1.00 94.44 86 ILE A CA 1
ATOM 744 C C . ILE A 1 86 ? 19.026 4.985 -17.964 1.00 94.44 86 ILE A C 1
ATOM 746 O O . ILE A 1 86 ? 19.620 3.910 -17.908 1.00 94.44 86 ILE A O 1
ATOM 750 N N . GLU A 1 87 ? 19.651 6.131 -18.247 1.00 93.81 87 GLU A N 1
ATOM 751 C CA . GLU A 1 87 ? 21.083 6.183 -18.566 1.00 93.81 87 GLU A CA 1
ATOM 752 C C . GLU A 1 87 ? 21.960 5.774 -17.374 1.00 93.81 87 GLU A C 1
ATOM 754 O O . GLU A 1 87 ? 22.895 4.991 -17.540 1.00 93.81 87 GLU A O 1
ATOM 759 N N . VAL A 1 88 ? 21.636 6.233 -16.159 1.00 91.19 88 VAL A N 1
ATOM 760 C CA . VAL A 1 88 ? 22.376 5.870 -14.934 1.00 91.19 88 VAL A CA 1
ATOM 761 C C . VAL A 1 88 ? 22.285 4.372 -14.628 1.00 91.19 88 VAL A C 1
ATOM 763 O O . VAL A 1 88 ? 23.225 3.800 -14.081 1.00 91.19 88 VAL A O 1
ATOM 766 N N . ASN A 1 89 ? 21.174 3.724 -14.986 1.00 90.00 89 ASN A N 1
ATOM 767 C CA . ASN A 1 89 ? 20.934 2.299 -14.735 1.00 90.00 89 ASN A CA 1
ATOM 768 C C . ASN A 1 89 ? 21.078 1.447 -16.010 1.00 90.00 89 ASN A C 1
ATOM 770 O O . ASN A 1 89 ? 20.500 0.362 -16.119 1.00 90.00 89 ASN A O 1
ATOM 774 N N . ARG A 1 90 ? 21.833 1.927 -17.004 1.00 88.81 90 ARG A N 1
ATOM 775 C CA . ARG A 1 90 ? 22.038 1.207 -18.261 1.00 88.81 90 ARG A CA 1
ATOM 776 C C . ARG A 1 90 ? 22.803 -0.097 -18.028 1.00 88.81 90 ARG A C 1
ATOM 778 O O . ARG A 1 90 ? 23.852 -0.107 -17.395 1.00 88.81 90 ARG A O 1
ATOM 785 N N . GLY A 1 91 ? 22.297 -1.192 -18.595 1.00 86.25 91 GLY A N 1
ATOM 786 C CA . GLY A 1 91 ? 22.894 -2.523 -18.430 1.00 86.25 91 GLY A CA 1
ATOM 787 C C . GLY A 1 91 ? 22.579 -3.189 -17.088 1.00 86.25 91 GLY A C 1
ATOM 788 O O . GLY A 1 91 ? 23.184 -4.202 -16.760 1.00 86.25 91 GLY A O 1
ATOM 789 N N . GLU A 1 92 ? 21.647 -2.634 -16.311 1.00 87.31 92 GLU A N 1
ATOM 790 C CA . GLU A 1 92 ? 21.134 -3.280 -15.110 1.00 87.31 92 GLU A CA 1
ATOM 791 C C . GLU A 1 92 ? 20.410 -4.591 -15.450 1.00 87.31 92 GLU A C 1
ATOM 793 O O . GLU A 1 92 ? 19.558 -4.642 -16.341 1.00 87.31 92 GLU A O 1
ATOM 798 N N . GLU A 1 93 ? 20.732 -5.647 -14.706 1.00 86.12 93 GLU A N 1
ATOM 799 C CA . GLU A 1 93 ? 20.235 -7.000 -14.953 1.00 86.12 93 GLU A CA 1
ATOM 800 C C . GLU A 1 93 ? 19.102 -7.412 -14.003 1.00 86.12 93 GLU A C 1
ATOM 802 O O . GLU A 1 93 ? 18.357 -8.343 -14.318 1.00 86.12 93 GLU A O 1
ATOM 807 N N . ASN A 1 94 ? 18.922 -6.693 -12.889 1.00 90.12 94 ASN A N 1
ATOM 808 C CA . ASN A 1 94 ? 17.868 -6.930 -11.909 1.00 90.12 94 ASN A CA 1
ATOM 809 C C . ASN A 1 94 ? 16.455 -6.807 -12.520 1.00 90.12 94 ASN A C 1
ATOM 811 O O . ASN A 1 94 ? 16.130 -5.807 -13.167 1.00 90.12 94 ASN A O 1
ATOM 815 N N . TYR A 1 95 ? 15.591 -7.802 -12.274 1.00 89.88 95 TYR A N 1
ATOM 816 C CA . TYR A 1 95 ? 14.239 -7.869 -12.849 1.00 89.88 95 TYR A CA 1
ATOM 817 C C . TYR A 1 95 ? 13.398 -6.625 -12.531 1.00 89.88 95 TYR A C 1
ATOM 819 O O . TYR A 1 95 ? 12.751 -6.080 -13.431 1.00 89.88 95 TYR A O 1
ATOM 827 N N . PHE A 1 96 ? 13.428 -6.141 -11.285 1.00 92.56 96 PHE A N 1
ATOM 828 C CA . PHE A 1 96 ? 12.654 -4.969 -10.880 1.00 92.56 96 PHE A CA 1
ATOM 829 C C . PHE A 1 96 ? 13.084 -3.728 -11.659 1.00 92.56 96 PHE A C 1
ATOM 831 O O . PHE A 1 96 ? 12.270 -3.067 -12.307 1.00 92.56 96 PHE A O 1
ATOM 838 N N . LYS A 1 97 ? 14.385 -3.427 -11.656 1.00 92.06 97 LYS A N 1
ATOM 839 C CA . LYS A 1 97 ? 14.908 -2.243 -12.345 1.00 92.06 97 LYS A CA 1
ATOM 840 C C . LYS A 1 97 ? 14.738 -2.334 -13.861 1.00 92.06 97 LYS A C 1
ATOM 842 O O . LYS A 1 97 ? 14.352 -1.341 -14.473 1.00 92.06 97 LYS A O 1
ATOM 847 N N . LYS A 1 98 ? 14.916 -3.514 -14.466 1.00 93.44 98 LYS A N 1
ATOM 848 C CA . LYS A 1 98 ? 14.631 -3.742 -15.894 1.00 93.44 98 LYS A CA 1
ATOM 849 C C . LYS A 1 98 ? 13.184 -3.422 -16.254 1.00 93.44 98 LYS A C 1
ATOM 851 O O . LYS A 1 98 ? 12.934 -2.719 -17.234 1.00 93.44 98 LYS A O 1
ATOM 856 N N . ASN A 1 99 ? 12.224 -3.917 -15.473 1.00 93.19 99 ASN A N 1
ATOM 857 C CA . ASN A 1 99 ? 10.812 -3.650 -15.737 1.00 93.19 99 ASN A CA 1
ATOM 858 C C . ASN A 1 99 ? 10.436 -2.188 -15.459 1.00 93.19 99 ASN A C 1
ATOM 860 O O . ASN A 1 99 ? 9.642 -1.614 -16.205 1.00 93.19 99 ASN A O 1
ATOM 864 N N . LEU A 1 100 ? 11.060 -1.547 -14.467 1.00 93.38 100 LEU A N 1
ATOM 865 C CA . LEU A 1 100 ? 10.899 -0.115 -14.222 1.00 93.38 100 LEU A CA 1
ATOM 866 C C . LEU A 1 100 ? 11.425 0.728 -15.396 1.00 93.38 100 LEU A C 1
ATOM 868 O O . LEU A 1 100 ? 10.709 1.599 -15.886 1.00 93.38 100 LEU A O 1
ATOM 872 N N . ILE A 1 101 ? 12.626 0.427 -15.899 1.00 94.50 101 ILE A N 1
ATOM 873 C CA . ILE A 1 101 ? 13.215 1.061 -17.091 1.00 94.50 101 ILE A CA 1
ATOM 874 C C . ILE A 1 101 ? 12.300 0.874 -18.306 1.00 94.50 101 ILE A C 1
ATOM 876 O O . ILE A 1 101 ? 12.003 1.833 -19.017 1.00 94.50 101 ILE A O 1
ATOM 880 N N . LYS A 1 102 ? 11.776 -0.339 -18.515 1.00 94.06 102 LYS A N 1
ATOM 881 C CA . LYS A 1 102 ? 10.815 -0.626 -19.588 1.00 94.06 102 LYS A CA 1
ATOM 882 C C . LYS A 1 102 ? 9.549 0.230 -19.471 1.00 94.06 102 LYS A C 1
ATOM 884 O O . LYS A 1 102 ? 9.093 0.773 -20.476 1.00 94.06 102 LYS A O 1
ATOM 889 N N . ALA A 1 103 ? 8.994 0.382 -18.269 1.00 93.50 103 ALA A N 1
ATOM 890 C CA . ALA A 1 103 ? 7.828 1.235 -18.034 1.00 93.50 103 ALA A CA 1
ATOM 891 C C . ALA A 1 103 ? 8.137 2.723 -18.287 1.00 93.50 103 ALA A C 1
ATOM 893 O O . ALA A 1 103 ? 7.320 3.435 -18.872 1.00 93.50 103 ALA A O 1
ATOM 894 N N . MET A 1 104 ? 9.330 3.189 -17.904 1.00 95.38 104 MET A N 1
ATOM 895 C CA . MET A 1 104 ? 9.788 4.552 -18.186 1.00 95.38 104 MET A CA 1
ATOM 896 C C . MET A 1 104 ? 9.942 4.808 -19.690 1.00 95.38 104 MET A C 1
ATOM 898 O O . MET A 1 104 ? 9.480 5.843 -20.166 1.00 95.38 104 MET A O 1
ATOM 902 N N . HIS A 1 105 ? 10.503 3.860 -20.449 1.00 96.19 105 HIS A N 1
ATOM 903 C CA . HIS A 1 105 ? 10.561 3.944 -21.912 1.00 96.19 105 HIS A CA 1
ATOM 904 C C . HIS A 1 105 ? 9.166 4.064 -22.531 1.00 96.19 105 HIS A C 1
ATOM 906 O O . HIS A 1 105 ? 8.917 5.002 -23.280 1.00 96.19 105 HIS A O 1
ATOM 912 N N . GLN A 1 106 ? 8.228 3.192 -22.145 1.00 94.69 106 GLN A N 1
ATOM 913 C CA . GLN A 1 106 ? 6.847 3.255 -22.641 1.00 94.69 106 GLN A CA 1
ATOM 914 C C . GLN A 1 106 ? 6.185 4.609 -22.355 1.00 94.69 106 GLN A C 1
ATOM 916 O O . GLN A 1 106 ? 5.460 5.138 -23.199 1.00 94.69 106 GLN A O 1
ATOM 921 N N . PHE A 1 107 ? 6.436 5.184 -21.174 1.00 94.44 107 PHE A N 1
ATOM 922 C CA . PHE A 1 107 ? 5.940 6.512 -20.827 1.00 94.44 107 PHE A CA 1
ATOM 923 C C . PHE A 1 107 ? 6.551 7.604 -21.715 1.00 94.44 107 PHE A C 1
ATOM 925 O O . PHE A 1 107 ? 5.816 8.454 -22.221 1.00 94.44 107 PHE A O 1
ATOM 932 N N . ILE A 1 108 ? 7.874 7.590 -21.912 1.00 96.12 108 ILE A N 1
ATOM 933 C CA . ILE A 1 108 ? 8.577 8.557 -22.767 1.00 96.12 108 ILE A CA 1
ATOM 934 C C . ILE A 1 108 ? 8.052 8.465 -24.201 1.00 96.12 108 ILE A C 1
ATOM 936 O O . ILE A 1 108 ? 7.678 9.487 -24.770 1.00 96.12 108 ILE A O 1
ATOM 940 N N . ASP A 1 109 ? 7.943 7.260 -24.759 1.00 96.50 109 ASP A N 1
ATOM 941 C CA . ASP A 1 109 ? 7.480 7.047 -26.131 1.00 96.50 109 ASP A CA 1
ATOM 942 C C . ASP A 1 109 ? 6.061 7.596 -26.325 1.00 96.50 109 ASP A C 1
ATOM 944 O O . ASP A 1 109 ? 5.811 8.384 -27.242 1.00 96.50 109 ASP A O 1
ATOM 948 N N . ALA A 1 110 ? 5.152 7.270 -25.399 1.00 94.44 110 ALA A N 1
ATOM 949 C CA . ALA A 1 110 ? 3.761 7.719 -25.427 1.00 94.44 110 ALA A CA 1
ATOM 950 C C . ALA A 1 110 ? 3.591 9.237 -25.228 1.00 94.44 110 ALA A C 1
ATOM 952 O O . ALA A 1 110 ? 2.530 9.781 -25.540 1.00 94.44 110 ALA A O 1
ATOM 953 N N . THR A 1 111 ? 4.602 9.926 -24.694 1.00 94.88 111 THR A N 1
ATOM 954 C CA . THR A 1 111 ? 4.546 11.365 -24.380 1.00 94.88 111 THR A CA 1
ATOM 955 C C . THR A 1 111 ? 5.533 12.210 -25.187 1.00 94.88 111 THR A C 1
ATOM 957 O O . THR A 1 111 ? 5.544 13.434 -25.048 1.00 94.88 111 THR A O 1
ATOM 960 N N . SER A 1 112 ? 6.302 11.581 -26.076 1.00 93.19 112 SER A N 1
ATOM 961 C CA . SER A 1 112 ? 7.395 12.181 -26.850 1.00 93.19 112 SER A CA 1
ATOM 962 C C . SER A 1 112 ? 6.977 13.418 -27.649 1.00 93.19 112 SER A C 1
ATOM 964 O O . SER A 1 112 ? 7.70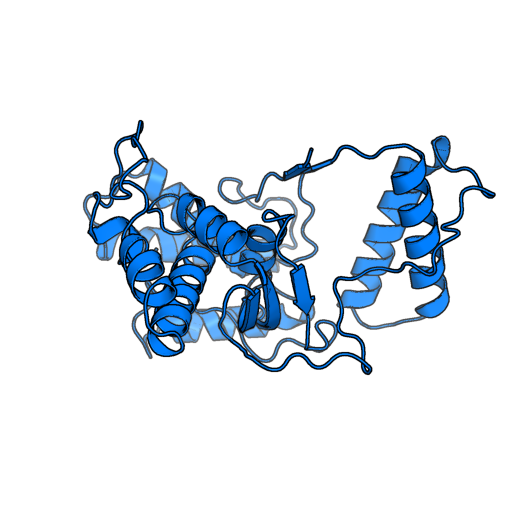6 14.405 -27.667 1.00 93.19 112 SER A O 1
ATOM 966 N N . MET A 1 113 ? 5.766 13.426 -28.216 1.00 95.38 113 MET A N 1
ATOM 967 C CA . MET A 1 113 ? 5.212 14.571 -28.960 1.00 95.38 113 MET A CA 1
ATOM 968 C C . MET A 1 113 ? 5.072 15.865 -28.136 1.00 95.38 113 MET A C 1
ATOM 970 O O . MET A 1 113 ? 4.887 16.935 -28.708 1.00 95.38 113 MET A O 1
ATOM 974 N N . TYR A 1 114 ? 5.119 15.776 -26.803 1.00 94.44 114 TYR A N 1
ATOM 975 C CA . TYR A 1 114 ? 5.022 16.918 -25.889 1.00 94.44 114 TYR A CA 1
ATOM 976 C C . TYR A 1 114 ? 6.379 17.328 -25.289 1.00 94.44 114 TYR A C 1
ATOM 978 O O . TYR A 1 114 ? 6.422 18.238 -24.452 1.00 94.44 114 TYR A O 1
ATOM 986 N N . HIS A 1 115 ? 7.469 16.640 -25.651 1.00 95.25 115 HIS A N 1
ATOM 987 C CA . HIS A 1 115 ? 8.805 16.901 -25.116 1.00 95.25 115 HIS A CA 1
ATOM 988 C C . HIS A 1 115 ? 9.441 18.144 -25.762 1.00 95.25 115 HIS A C 1
ATOM 990 O O . HIS A 1 115 ? 9.289 18.388 -26.955 1.00 95.25 115 HIS A O 1
ATOM 996 N N . ILE A 1 116 ? 10.126 18.946 -24.949 1.00 93.62 116 ILE A N 1
ATOM 997 C CA . ILE A 1 116 ? 10.828 20.183 -25.290 1.00 93.62 116 ILE A CA 1
ATOM 998 C C . ILE A 1 116 ? 12.178 20.123 -24.565 1.00 93.62 116 ILE A C 1
ATOM 1000 O O . ILE A 1 116 ? 12.214 20.196 -23.334 1.00 93.62 116 ILE A O 1
ATOM 1004 N N . ASP A 1 117 ? 13.276 20.001 -25.316 1.00 86.06 117 ASP A N 1
ATOM 1005 C CA . ASP A 1 117 ? 14.619 19.724 -24.775 1.00 86.06 117 ASP A CA 1
ATOM 1006 C C . ASP A 1 117 ? 15.072 20.737 -23.711 1.00 86.06 117 ASP A C 1
ATOM 1008 O O . ASP A 1 117 ? 15.503 20.349 -22.624 1.00 86.06 117 ASP A O 1
ATOM 1012 N N . ASP A 1 118 ? 14.877 22.033 -23.965 1.00 87.25 118 ASP A N 1
ATOM 1013 C CA . ASP A 1 118 ? 15.306 23.108 -23.058 1.00 87.25 118 ASP A CA 1
ATOM 1014 C C . ASP A 1 118 ? 14.413 23.259 -21.811 1.00 87.25 118 ASP A C 1
ATOM 1016 O O . ASP A 1 118 ? 14.692 24.061 -20.913 1.00 87.25 118 ASP A O 1
ATOM 1020 N N . MET A 1 119 ? 13.319 22.496 -21.715 1.00 88.50 119 MET A N 1
ATOM 1021 C CA . MET A 1 119 ? 12.386 22.556 -20.591 1.00 88.50 119 MET A CA 1
ATOM 1022 C C . MET A 1 119 ? 12.869 21.692 -19.420 1.00 88.50 119 MET A C 1
ATOM 1024 O O . MET A 1 119 ? 12.242 20.709 -19.017 1.00 88.50 119 MET A O 1
ATOM 1028 N N . VAL A 1 120 ? 13.997 22.097 -18.843 1.00 83.69 120 VAL A N 1
ATOM 1029 C CA . VAL A 1 120 ? 14.650 21.439 -17.705 1.00 83.69 120 VAL A CA 1
ATOM 1030 C C . VAL A 1 120 ? 14.308 22.109 -16.373 1.00 83.69 120 VAL A C 1
ATOM 1032 O O . VAL A 1 120 ? 13.972 23.294 -16.293 1.00 83.69 120 VAL A O 1
ATOM 1035 N N . SER A 1 121 ? 14.376 21.347 -15.279 1.00 79.38 121 SER A N 1
ATOM 1036 C CA . SER A 1 121 ? 14.088 21.885 -13.949 1.00 79.38 121 SER A CA 1
ATOM 1037 C C . SER A 1 121 ? 15.242 22.761 -13.456 1.00 79.38 121 SER A C 1
ATOM 1039 O O . SER A 1 121 ? 16.238 22.253 -12.960 1.00 79.38 121 SER A O 1
ATOM 1041 N N . GLY A 1 122 ? 15.073 24.087 -13.475 1.00 77.12 122 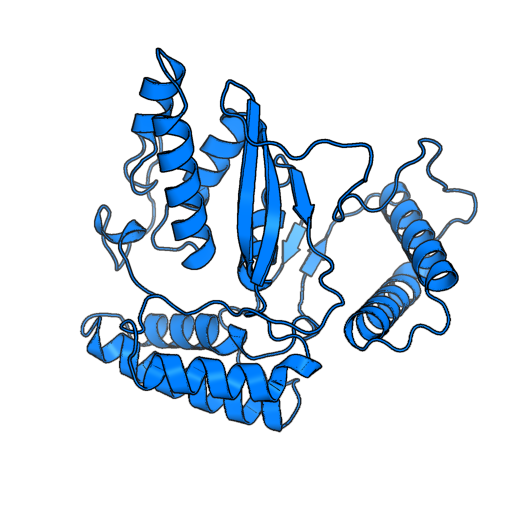GLY A N 1
ATOM 1042 C CA . GLY A 1 122 ? 16.057 25.033 -12.910 1.00 77.12 122 GLY A CA 1
ATOM 1043 C C . GLY A 1 122 ? 16.221 24.972 -11.380 1.00 77.12 122 GLY A C 1
ATOM 1044 O O . GLY A 1 122 ? 17.042 25.674 -10.801 1.00 77.12 122 GLY A O 1
ATOM 1045 N N . LYS A 1 123 ? 15.421 24.147 -10.700 1.00 73.31 123 LYS A N 1
ATOM 1046 C CA . LYS A 1 123 ? 15.600 23.779 -9.290 1.00 73.31 123 LYS A CA 1
ATOM 1047 C C . LYS A 1 123 ? 16.036 22.320 -9.300 1.00 73.31 123 LYS A C 1
ATOM 1049 O O . LYS A 1 123 ? 15.312 21.540 -9.909 1.00 73.31 123 LYS A O 1
ATOM 1054 N N . ASN A 1 124 ? 17.151 21.966 -8.660 1.00 73.75 124 ASN A N 1
ATOM 1055 C CA . ASN A 1 124 ? 17.741 20.615 -8.627 1.00 73.75 124 ASN A CA 1
ATOM 1056 C C . ASN A 1 124 ? 16.794 19.571 -7.985 1.00 73.75 124 ASN A C 1
ATOM 1058 O O . ASN A 1 124 ? 16.953 19.151 -6.840 1.00 73.75 124 ASN A O 1
ATOM 1062 N N . ARG A 1 125 ? 15.706 19.263 -8.687 1.00 79.06 125 ARG A N 1
ATOM 1063 C CA . ARG A 1 125 ? 14.608 18.389 -8.294 1.00 79.06 125 ARG A CA 1
ATOM 1064 C C . ARG A 1 125 ? 14.822 17.062 -8.991 1.00 79.06 125 ARG A C 1
ATOM 1066 O O . ARG A 1 125 ? 15.208 17.038 -10.152 1.00 79.06 125 ARG A O 1
ATOM 1073 N N . SER A 1 126 ? 14.496 15.998 -8.281 1.00 81.00 126 SER A N 1
ATOM 1074 C CA . SER A 1 126 ? 14.571 14.620 -8.744 1.00 81.00 126 SER A CA 1
ATOM 1075 C C . SER A 1 126 ? 13.361 13.847 -8.223 1.00 81.00 126 SER A C 1
ATOM 1077 O O . SER A 1 126 ? 12.557 14.384 -7.446 1.00 81.00 126 SER A O 1
ATOM 1079 N N . LEU A 1 127 ? 13.231 12.585 -8.635 1.00 82.19 127 LEU A N 1
ATOM 1080 C CA . LEU A 1 127 ? 12.251 11.666 -8.064 1.00 82.19 127 LEU A CA 1
ATOM 1081 C C . LEU A 1 127 ? 12.413 11.614 -6.536 1.00 82.19 127 LEU A C 1
ATOM 1083 O O . LEU A 1 127 ? 13.496 11.358 -6.015 1.00 82.19 127 LEU A O 1
ATOM 1087 N N . SER A 1 128 ? 11.330 11.890 -5.811 1.00 83.88 128 SER A N 1
ATOM 1088 C CA . SER A 1 128 ? 11.343 12.050 -4.351 1.00 83.88 128 SER A CA 1
ATOM 1089 C C . SER A 1 128 ? 10.847 10.823 -3.587 1.00 83.88 128 SER A C 1
ATOM 1091 O O . SER A 1 128 ? 10.610 10.928 -2.389 1.00 83.88 128 SER A O 1
ATOM 1093 N N . LEU A 1 129 ? 10.624 9.700 -4.275 1.00 89.62 129 LEU A N 1
ATOM 1094 C CA . LEU A 1 129 ? 10.048 8.495 -3.677 1.00 89.62 129 LEU A CA 1
ATOM 1095 C C . LEU A 1 129 ? 11.061 7.722 -2.825 1.00 89.62 129 LEU A C 1
ATOM 1097 O O . LEU A 1 129 ? 10.667 7.063 -1.872 1.00 89.62 129 LEU A O 1
ATOM 1101 N N . PHE A 1 130 ? 12.350 7.807 -3.149 1.00 91.06 130 PHE A N 1
ATOM 1102 C CA . PHE A 1 130 ? 13.408 7.055 -2.477 1.00 91.06 130 PHE A CA 1
ATOM 1103 C C . PHE A 1 130 ? 14.132 7.905 -1.437 1.00 91.06 130 PHE A C 1
ATOM 1105 O O . PHE A 1 130 ? 14.203 9.136 -1.558 1.00 91.06 130 PHE A O 1
ATOM 1112 N N . LYS A 1 131 ? 14.665 7.240 -0.406 1.00 92.25 131 LYS A N 1
ATOM 1113 C CA . LYS A 1 131 ? 15.407 7.907 0.664 1.00 92.25 131 LYS A CA 1
ATOM 1114 C C . LYS A 1 131 ? 16.612 8.684 0.149 1.00 92.25 131 LYS A C 1
ATOM 1116 O O . LYS A 1 131 ? 17.184 8.380 -0.895 1.00 92.25 131 LYS A O 1
ATOM 1121 N N . LYS A 1 132 ? 17.005 9.686 0.928 1.00 88.56 132 LYS A N 1
ATOM 1122 C CA . LYS A 1 132 ? 18.206 10.483 0.701 1.00 88.56 132 LYS A CA 1
ATOM 1123 C C . LYS A 1 132 ? 19.079 10.419 1.940 1.00 88.56 132 LYS A C 1
ATOM 1125 O O . LYS A 1 132 ? 18.588 10.688 3.032 1.00 88.56 132 LYS A O 1
ATOM 1130 N N . ASP A 1 133 ? 20.362 10.133 1.758 1.00 87.50 133 ASP A N 1
ATOM 1131 C CA . ASP A 1 133 ? 21.282 9.850 2.869 1.00 87.50 133 ASP A CA 1
ATOM 1132 C C . ASP A 1 133 ? 21.482 11.034 3.824 1.00 87.50 133 ASP A C 1
ATOM 1134 O O . ASP A 1 133 ? 21.779 10.852 4.998 1.00 87.50 133 ASP A O 1
ATOM 1138 N N . TYR A 1 134 ? 21.275 12.262 3.342 1.00 86.50 134 TYR A N 1
ATOM 1139 C CA . TYR A 1 134 ? 21.401 13.479 4.147 1.00 86.50 134 TYR A CA 1
ATOM 1140 C C . TYR A 1 134 ? 20.152 13.809 4.988 1.00 86.50 134 TYR A C 1
ATOM 1142 O O . TYR A 1 134 ? 20.133 14.828 5.679 1.00 86.50 134 TYR A O 1
ATOM 1150 N N . ILE A 1 135 ? 19.082 13.014 4.896 1.00 88.94 135 ILE A N 1
ATOM 1151 C CA . ILE A 1 135 ? 17.819 13.239 5.607 1.00 88.94 135 ILE A CA 1
ATOM 1152 C C . ILE A 1 135 ? 17.687 12.210 6.732 1.00 88.94 135 ILE A C 1
ATOM 1154 O O . ILE A 1 135 ? 17.747 11.010 6.480 1.00 88.94 135 ILE A O 1
ATOM 1158 N N . SER A 1 136 ? 17.424 12.677 7.957 1.00 90.12 136 SER A N 1
ATOM 1159 C CA . SER A 1 136 ? 16.937 11.796 9.022 1.00 90.12 136 SER A CA 1
ATOM 1160 C C . SER A 1 136 ? 15.460 11.452 8.791 1.00 90.12 136 SER A C 1
ATOM 1162 O O . SER A 1 136 ? 14.639 12.318 8.469 1.00 90.12 136 SER A O 1
ATOM 1164 N N . TYR A 1 137 ? 15.137 10.174 8.975 1.00 95.19 137 TYR A N 1
ATOM 1165 C CA . TYR A 1 137 ? 13.782 9.625 8.936 1.00 95.19 137 TYR A CA 1
ATOM 1166 C C . TYR A 1 137 ? 13.344 9.153 10.327 1.00 95.19 137 TYR A C 1
ATOM 1168 O O . TYR A 1 137 ? 12.604 8.178 10.455 1.00 95.19 137 TYR A O 1
ATOM 1176 N N . ASP A 1 138 ? 13.828 9.820 11.376 1.00 96.06 138 ASP A N 1
ATOM 1177 C CA . ASP A 1 138 ? 13.448 9.522 12.755 1.00 96.06 138 ASP A CA 1
ATOM 1178 C C . ASP A 1 138 ? 11.964 9.812 12.994 1.00 96.06 138 ASP A C 1
ATOM 1180 O O . ASP A 1 138 ? 11.349 10.670 12.349 1.00 96.06 138 ASP A O 1
ATOM 1184 N N . GLU A 1 139 ? 11.374 9.071 13.927 1.00 97.50 139 GLU A N 1
ATOM 1185 C CA . GLU A 1 139 ? 9.970 9.243 14.274 1.00 97.50 139 GLU A CA 1
ATOM 1186 C C . GLU A 1 139 ? 9.775 10.399 15.249 1.00 97.50 139 GLU A C 1
ATOM 1188 O O . GLU A 1 139 ? 10.497 10.531 16.238 1.00 97.50 139 GLU A O 1
ATOM 1193 N N . TYR A 1 140 ? 8.751 11.209 15.006 1.00 96.88 140 TYR A N 1
ATOM 1194 C CA . TYR A 1 140 ? 8.332 12.266 15.916 1.00 96.88 140 TYR A CA 1
ATOM 1195 C C . TYR A 1 140 ? 6.849 12.584 15.715 1.00 96.88 140 TYR A C 1
ATOM 1197 O O . TYR A 1 140 ? 6.293 12.386 14.634 1.00 96.88 140 TYR A O 1
ATOM 1205 N N . PHE A 1 141 ? 6.208 13.100 16.765 1.00 97.88 141 PHE A N 1
ATOM 1206 C CA . PHE A 1 141 ? 4.774 13.378 16.787 1.00 97.88 141 PHE A CA 1
ATOM 1207 C C . PHE A 1 141 ? 4.498 14.739 17.439 1.00 97.88 141 PHE A C 1
ATOM 1209 O O . PHE A 1 141 ? 4.738 14.929 18.629 1.00 97.88 141 PHE A O 1
ATOM 1216 N N . GLY A 1 142 ? 3.977 15.683 16.659 1.00 96.69 142 GLY A N 1
ATOM 1217 C CA . GLY A 1 142 ? 3.652 17.048 17.075 1.00 96.69 142 GLY A CA 1
ATOM 1218 C C . GLY A 1 142 ? 2.586 17.668 16.171 1.00 96.69 142 GLY A C 1
ATOM 1219 O O . GLY A 1 142 ? 1.686 16.974 15.713 1.00 96.69 142 GLY A O 1
ATOM 1220 N N . ASP A 1 143 ? 2.668 18.965 15.900 1.00 95.12 143 ASP A N 1
ATOM 1221 C CA . ASP A 1 143 ? 1.915 19.626 14.816 1.00 95.12 143 ASP A CA 1
ATOM 1222 C C . ASP A 1 143 ? 2.335 19.123 13.422 1.00 95.12 143 ASP A C 1
ATOM 1224 O O . ASP A 1 143 ? 1.545 19.075 12.478 1.00 95.12 143 ASP A O 1
ATOM 1228 N N . THR A 1 144 ? 3.576 18.661 13.330 1.00 97.00 144 THR A N 1
ATOM 1229 C CA . THR A 1 144 ? 4.103 17.835 12.252 1.00 97.00 144 THR A CA 1
ATOM 1230 C C . THR A 1 144 ? 4.417 16.434 12.771 1.00 97.00 144 THR A C 1
ATOM 1232 O O . THR A 1 144 ? 4.608 16.229 13.971 1.00 97.00 144 THR A O 1
ATOM 1235 N N . TYR A 1 145 ? 4.478 15.452 11.878 1.00 97.62 145 TYR A N 1
ATOM 1236 C CA . TYR A 1 145 ? 4.839 14.085 12.245 1.00 97.62 145 TYR A CA 1
ATOM 1237 C C . TYR A 1 145 ? 5.752 13.431 11.220 1.00 97.62 145 TYR A C 1
ATOM 1239 O O . TYR A 1 145 ? 5.778 13.818 10.049 1.00 97.62 145 TYR A O 1
ATOM 1247 N N . SER A 1 146 ? 6.455 12.412 11.697 1.00 98.06 146 SER A N 1
ATOM 1248 C CA . SER A 1 146 ? 7.232 11.447 10.932 1.00 98.06 146 SER A CA 1
ATOM 1249 C C . SER A 1 146 ? 7.030 10.083 11.580 1.00 98.06 146 SER A C 1
ATOM 1251 O O . SER A 1 146 ? 7.176 9.946 12.796 1.00 98.06 146 SER A O 1
ATOM 1253 N N . VAL A 1 147 ? 6.658 9.080 10.793 1.00 98.44 147 VAL A N 1
ATOM 1254 C CA . VAL A 1 147 ? 6.411 7.717 11.270 1.00 98.44 147 VAL A CA 1
ATOM 1255 C C . VAL A 1 147 ? 6.953 6.708 10.270 1.00 98.44 147 VAL A C 1
ATOM 1257 O O . VAL A 1 147 ? 6.822 6.892 9.061 1.00 98.44 147 VAL A O 1
ATOM 1260 N N . ASN A 1 148 ? 7.551 5.637 10.781 1.00 98.38 148 ASN A N 1
ATOM 1261 C CA . ASN A 1 148 ? 8.073 4.539 9.988 1.00 98.38 148 ASN A CA 1
ATOM 1262 C C . ASN A 1 148 ? 7.216 3.291 10.182 1.00 98.38 148 ASN A C 1
ATOM 1264 O O . ASN A 1 148 ? 6.828 2.962 11.305 1.00 98.38 148 ASN A O 1
ATOM 1268 N N . TYR A 1 149 ? 6.957 2.579 9.093 1.00 98.31 149 TYR A N 1
ATOM 1269 C CA . TYR A 1 149 ? 6.226 1.314 9.103 1.00 98.31 149 TYR A CA 1
ATOM 1270 C C . TYR A 1 149 ? 6.540 0.495 7.852 1.00 98.31 149 TYR A C 1
ATOM 1272 O O . TYR A 1 149 ? 7.068 1.029 6.873 1.00 98.31 149 TYR A O 1
ATOM 1280 N N . ASN A 1 150 ? 6.226 -0.798 7.906 1.00 98.12 150 ASN A N 1
ATOM 1281 C CA . ASN A 1 150 ? 6.287 -1.675 6.744 1.00 98.12 150 ASN A CA 1
ATOM 1282 C C . ASN A 1 150 ? 4.939 -1.625 6.025 1.00 98.12 150 ASN A C 1
ATOM 1284 O O . ASN A 1 150 ? 3.900 -1.681 6.677 1.00 98.12 150 ASN A O 1
ATOM 1288 N N . CYS A 1 151 ? 4.959 -1.554 4.700 1.00 97.38 151 CYS A N 1
ATOM 1289 C CA . CYS A 1 151 ? 3.761 -1.636 3.871 1.00 97.38 151 CYS A CA 1
ATOM 1290 C C . CYS A 1 151 ? 4.025 -2.489 2.634 1.00 97.38 151 CYS A C 1
ATOM 1292 O O . CYS A 1 151 ? 5.173 -2.602 2.195 1.00 97.38 151 CYS A O 1
ATOM 1294 N N . SER A 1 152 ? 2.968 -3.030 2.036 1.00 98.06 152 SER A N 1
ATOM 1295 C CA . SER A 1 152 ? 3.054 -3.681 0.733 1.00 98.06 152 SER A CA 1
ATOM 1296 C C . SER A 1 152 ? 2.988 -2.683 -0.429 1.00 98.06 152 SER A C 1
ATOM 1298 O O . SER A 1 152 ? 2.602 -1.516 -0.266 1.00 98.06 152 SER A O 1
ATOM 1300 N N . PHE A 1 153 ? 3.265 -3.144 -1.654 1.00 96.31 153 PHE A N 1
ATOM 1301 C CA . PHE A 1 153 ? 2.998 -2.342 -2.854 1.00 96.31 153 PHE A CA 1
ATOM 1302 C C . PHE A 1 153 ? 1.512 -1.976 -2.993 1.00 96.31 153 PHE A C 1
ATOM 1304 O O . PHE A 1 153 ? 1.186 -0.890 -3.487 1.00 96.31 153 PHE A O 1
ATOM 1311 N N . VAL A 1 154 ? 0.605 -2.838 -2.513 1.00 93.81 154 VAL A N 1
ATOM 1312 C CA . VAL A 1 154 ? -0.836 -2.558 -2.520 1.00 93.81 154 VAL A CA 1
ATOM 1313 C C . VAL A 1 154 ? -1.171 -1.352 -1.656 1.00 93.81 154 VAL A C 1
ATOM 1315 O O . VAL A 1 154 ? -1.946 -0.488 -2.091 1.00 93.81 154 VAL A O 1
ATOM 1318 N N . GLU A 1 155 ? -0.621 -1.288 -0.445 1.00 95.88 155 GLU A N 1
ATOM 1319 C CA . GLU A 1 155 ? -0.818 -0.150 0.444 1.00 95.88 155 GLU A CA 1
ATOM 1320 C C . GLU A 1 155 ? -0.133 1.108 -0.098 1.00 95.88 155 GLU A C 1
ATOM 1322 O O . GLU A 1 155 ? -0.762 2.174 -0.105 1.00 95.88 155 GLU A O 1
ATOM 1327 N N . LEU A 1 156 ? 1.100 0.995 -0.607 1.00 95.38 156 LEU A N 1
ATOM 1328 C CA . LEU A 1 156 ? 1.830 2.123 -1.187 1.00 95.38 156 LEU A CA 1
ATOM 1329 C C . LEU A 1 156 ? 0.981 2.840 -2.257 1.00 95.38 156 LEU A C 1
ATOM 1331 O O . LEU A 1 156 ? 0.837 4.065 -2.240 1.00 95.38 156 LEU A O 1
ATOM 1335 N N . GLU A 1 157 ? 0.320 2.080 -3.136 1.00 90.81 157 GLU A N 1
ATOM 1336 C CA . GLU A 1 157 ? -0.600 2.606 -4.155 1.00 90.81 157 GLU A CA 1
ATOM 1337 C C . GLU A 1 157 ? -1.774 3.406 -3.548 1.00 90.81 157 GLU A C 1
ATOM 1339 O O . GLU A 1 157 ? -2.278 4.355 -4.157 1.00 90.81 157 GLU A O 1
ATOM 1344 N N . GLN A 1 158 ? -2.235 3.051 -2.343 1.00 91.06 158 GLN A N 1
ATOM 1345 C CA . GLN A 1 158 ? -3.317 3.762 -1.654 1.00 91.06 158 GLN A CA 1
ATOM 1346 C C . GLN A 1 158 ? -2.859 5.042 -0.981 1.00 91.06 158 GLN A C 1
ATOM 1348 O O . GLN A 1 158 ? -3.585 6.046 -1.027 1.00 91.06 158 GLN A O 1
ATOM 1353 N N . ILE A 1 159 ? -1.717 4.997 -0.304 1.00 93.44 159 ILE A N 1
ATOM 1354 C CA . ILE A 1 159 ? -1.234 6.117 0.500 1.00 93.44 159 ILE A CA 1
ATOM 1355 C C . ILE A 1 159 ? -0.661 7.224 -0.385 1.00 93.44 159 ILE A C 1
ATOM 1357 O O . ILE A 1 159 ? -0.932 8.390 -0.118 1.00 93.44 159 ILE A O 1
ATOM 1361 N N . LEU A 1 160 ? -0.052 6.891 -1.531 1.00 91.62 160 LEU A N 1
ATOM 1362 C CA . LEU A 1 160 ? 0.435 7.875 -2.511 1.00 91.62 160 LEU A CA 1
ATOM 1363 C C . LEU A 1 160 ? -0.674 8.767 -3.110 1.00 91.62 160 LEU A C 1
ATOM 1365 O O . LEU A 1 160 ? -0.386 9.783 -3.747 1.00 91.62 160 LEU A O 1
ATOM 1369 N N . ARG A 1 161 ? -1.956 8.437 -2.894 1.00 87.00 161 ARG A N 1
ATOM 1370 C CA . ARG A 1 161 ? -3.090 9.301 -3.274 1.00 87.00 161 ARG A CA 1
ATOM 1371 C C . ARG A 1 161 ? -3.243 10.518 -2.345 1.00 87.00 161 ARG A C 1
ATOM 1373 O O . ARG A 1 161 ? -3.818 11.528 -2.765 1.00 87.00 161 ARG A O 1
ATOM 1380 N N . HIS A 1 162 ? -2.688 10.460 -1.130 1.00 92.50 162 HIS A N 1
ATOM 1381 C CA . HIS A 1 162 ? -2.651 11.552 -0.150 1.00 92.50 162 HIS A CA 1
ATOM 1382 C C . HIS A 1 162 ? -1.521 12.532 -0.466 1.00 92.50 162 HIS A C 1
ATOM 1384 O O . HIS A 1 162 ? -0.498 12.588 0.203 1.00 92.50 162 HIS A O 1
ATOM 1390 N N . ARG A 1 163 ? -1.718 13.325 -1.520 1.00 88.31 163 ARG A N 1
ATOM 1391 C CA . ARG A 1 163 ? -0.694 14.193 -2.139 1.00 88.31 163 ARG A CA 1
ATOM 1392 C C . ARG A 1 163 ? -0.131 15.308 -1.243 1.00 88.31 163 ARG A C 1
ATOM 1394 O O . ARG A 1 163 ? 0.818 15.971 -1.649 1.00 88.31 163 ARG A O 1
ATOM 1401 N N . THR A 1 164 ? -0.731 15.563 -0.082 1.00 93.75 164 THR A N 1
ATOM 1402 C CA . THR A 1 164 ? -0.248 16.539 0.912 1.00 93.75 164 THR A CA 1
ATOM 1403 C C . THR A 1 164 ? 0.602 15.899 2.015 1.00 93.75 164 THR A C 1
ATOM 1405 O O . THR A 1 164 ? 1.132 16.606 2.873 1.00 93.75 164 THR A O 1
ATOM 1408 N N . ILE A 1 165 ? 0.752 14.574 1.986 1.00 96.25 165 ILE A N 1
ATOM 1409 C CA . ILE A 1 165 ? 1.617 13.798 2.869 1.00 96.25 165 ILE A CA 1
ATOM 1410 C C . ILE A 1 165 ? 2.802 13.295 2.043 1.00 96.25 165 ILE A C 1
ATOM 1412 O O . ILE A 1 165 ? 2.653 12.892 0.889 1.00 96.25 165 ILE A O 1
ATOM 1416 N N . ASN A 1 166 ? 3.996 13.355 2.624 1.00 95.69 166 ASN A N 1
ATOM 1417 C CA . ASN A 1 166 ? 5.201 12.855 1.980 1.00 95.69 166 ASN A CA 1
ATOM 1418 C C . ASN A 1 166 ? 5.430 11.402 2.381 1.00 95.69 166 ASN A C 1
ATOM 1420 O O . ASN A 1 166 ? 5.417 11.079 3.567 1.00 95.69 166 ASN A O 1
ATOM 1424 N N . TYR A 1 167 ? 5.718 10.570 1.387 1.00 96.44 167 TYR A N 1
ATOM 1425 C CA . TYR A 1 167 ? 6.058 9.162 1.548 1.00 96.44 167 TYR A CA 1
ATOM 1426 C C . TYR A 1 167 ? 7.446 8.923 0.966 1.00 96.44 167 TYR A C 1
ATOM 1428 O O . TYR A 1 167 ? 7.743 9.402 -0.128 1.00 96.44 167 TYR A O 1
ATOM 1436 N N . THR A 1 168 ? 8.299 8.223 1.706 1.00 96.88 168 THR A N 1
ATOM 1437 C CA . THR A 1 168 ? 9.658 7.873 1.278 1.00 96.88 168 THR A CA 1
ATOM 1438 C C . THR A 1 168 ? 9.903 6.392 1.523 1.00 96.88 168 THR A C 1
ATOM 1440 O O . THR A 1 168 ? 9.768 5.934 2.650 1.00 96.88 168 THR A O 1
ATOM 1443 N N . ILE A 1 169 ? 10.315 5.659 0.497 1.00 97.00 169 ILE A N 1
ATOM 1444 C CA . ILE A 1 169 ? 10.775 4.276 0.607 1.00 97.00 169 ILE A CA 1
ATOM 1445 C C . ILE A 1 169 ? 12.180 4.268 1.217 1.00 97.00 169 ILE A C 1
ATOM 1447 O O . ILE A 1 169 ? 13.086 4.935 0.706 1.00 97.00 169 ILE A O 1
ATOM 1451 N N . LEU A 1 170 ? 12.340 3.550 2.331 1.00 96.75 170 LEU A N 1
ATOM 1452 C CA . LEU A 1 170 ? 13.593 3.472 3.086 1.00 96.75 170 LEU A CA 1
ATOM 1453 C C . LEU A 1 170 ? 14.448 2.263 2.693 1.00 96.75 170 LEU A C 1
ATOM 1455 O O . LEU A 1 170 ? 15.681 2.337 2.769 1.00 96.75 170 LEU A O 1
ATOM 1459 N N . ASP A 1 171 ? 13.805 1.184 2.259 1.00 95.81 171 ASP A N 1
ATOM 1460 C CA . ASP A 1 171 ? 14.480 -0.039 1.834 1.00 95.81 171 ASP A CA 1
ATOM 1461 C C . ASP A 1 171 ? 14.812 -0.026 0.339 1.00 95.81 171 ASP A C 1
ATOM 1463 O O . ASP A 1 171 ? 14.271 0.751 -0.452 1.00 95.81 171 ASP A O 1
ATOM 1467 N N . ASP A 1 172 ? 15.729 -0.905 -0.056 1.00 92.50 172 ASP A N 1
ATOM 1468 C CA . ASP A 1 172 ? 16.020 -1.158 -1.463 1.00 92.50 172 ASP A CA 1
ATOM 1469 C C . ASP A 1 172 ? 15.025 -2.180 -2.022 1.00 92.50 172 ASP A C 1
ATOM 1471 O O . ASP A 1 172 ? 15.252 -3.387 -1.965 1.00 92.50 172 ASP A O 1
ATOM 1475 N N . ILE A 1 173 ? 13.926 -1.677 -2.583 1.00 93.31 173 ILE A N 1
ATOM 1476 C CA . ILE A 1 173 ? 12.845 -2.491 -3.164 1.00 93.31 173 ILE A CA 1
ATOM 1477 C C . ILE A 1 173 ? 13.243 -3.244 -4.442 1.00 93.31 173 ILE A C 1
ATOM 1479 O O . ILE A 1 173 ? 12.421 -3.962 -5.003 1.00 93.31 173 ILE A O 1
ATOM 1483 N N . SER A 1 174 ? 14.474 -3.060 -4.935 1.00 91.62 174 SER A N 1
ATOM 1484 C CA . SER A 1 174 ? 14.992 -3.857 -6.049 1.00 91.62 174 SER A CA 1
ATOM 1485 C C . SER A 1 174 ? 15.573 -5.197 -5.597 1.00 91.62 174 SER A C 1
ATOM 1487 O O . SER A 1 174 ? 15.751 -6.092 -6.424 1.00 91.62 174 SER A O 1
ATOM 1489 N N . LYS A 1 175 ? 15.835 -5.379 -4.299 1.00 92.44 175 LYS A N 1
ATOM 1490 C CA . LYS A 1 175 ? 16.257 -6.672 -3.749 1.00 92.44 175 LYS A CA 1
ATOM 1491 C C . LYS A 1 175 ? 15.119 -7.683 -3.779 1.00 92.44 175 LYS A C 1
ATOM 1493 O O . LYS A 1 175 ? 13.951 -7.307 -3.802 1.00 92.44 175 LYS A O 1
ATOM 1498 N N . GLU A 1 176 ? 15.483 -8.962 -3.799 1.00 91.25 176 GLU A N 1
ATOM 1499 C CA . GLU A 1 176 ? 14.502 -10.042 -3.721 1.00 91.25 176 GLU A CA 1
ATOM 1500 C C . GLU A 1 176 ? 13.636 -9.877 -2.455 1.00 91.25 176 GLU A C 1
ATOM 1502 O O . GLU A 1 176 ? 14.184 -9.582 -1.390 1.00 91.25 176 GLU A O 1
ATOM 1507 N N . PRO A 1 177 ? 12.303 -10.021 -2.556 1.00 95.31 177 PRO A N 1
ATOM 1508 C CA . PRO A 1 177 ? 11.411 -9.920 -1.405 1.00 95.31 177 PRO A CA 1
ATOM 1509 C C . PRO A 1 177 ? 11.743 -10.934 -0.301 1.00 95.31 177 PRO A C 1
ATOM 1511 O O . PRO A 1 177 ? 11.798 -12.133 -0.560 1.00 95.31 177 PRO A O 1
ATOM 1514 N N . GLU A 1 178 ? 11.890 -10.454 0.936 1.00 94.88 178 GLU A N 1
ATOM 1515 C CA . GLU A 1 178 ? 12.107 -11.298 2.127 1.00 94.88 178 GLU A CA 1
ATOM 1516 C C . GLU A 1 178 ? 10.834 -11.460 2.975 1.00 94.88 178 GLU A C 1
ATOM 1518 O O . GLU A 1 178 ? 10.670 -12.450 3.686 1.00 94.88 178 GLU A O 1
ATOM 1523 N N . GLU A 1 179 ? 9.915 -10.494 2.894 1.00 96.94 179 GLU A N 1
ATOM 1524 C CA . GLU A 1 179 ? 8.686 -10.449 3.684 1.00 96.94 179 GLU A CA 1
ATOM 1525 C C . GLU A 1 179 ? 7.471 -10.151 2.800 1.00 96.94 179 GLU A C 1
ATOM 1527 O O . GLU A 1 179 ? 7.542 -9.381 1.834 1.00 96.94 179 GLU A O 1
ATOM 1532 N N . PHE A 1 180 ? 6.324 -10.721 3.175 1.00 98.25 180 PHE A N 1
ATOM 1533 C CA . PHE A 1 180 ? 5.061 -10.529 2.472 1.00 98.25 180 PHE A CA 1
ATOM 1534 C C . PHE A 1 180 ? 3.916 -10.161 3.413 1.00 98.25 180 PHE A C 1
ATOM 1536 O O . PHE A 1 180 ? 3.854 -10.604 4.560 1.00 98.25 180 PHE A O 1
ATOM 1543 N N . PHE A 1 181 ? 2.965 -9.383 2.899 1.00 98.06 181 PHE A N 1
ATOM 1544 C CA . PHE A 1 181 ? 1.725 -9.073 3.593 1.00 98.06 181 PHE A CA 1
ATOM 1545 C C . PHE A 1 181 ? 0.886 -10.338 3.788 1.00 98.06 181 PHE A C 1
ATOM 1547 O O . PHE A 1 181 ? 0.609 -11.064 2.830 1.00 98.06 181 PHE A O 1
ATOM 1554 N N . ILE A 1 182 ? 0.421 -10.563 5.017 1.00 97.94 182 ILE A N 1
ATOM 1555 C CA . ILE A 1 182 ? -0.473 -11.668 5.371 1.00 97.94 182 ILE A CA 1
ATOM 1556 C C . ILE A 1 182 ? -1.859 -11.088 5.674 1.00 97.94 182 ILE A C 1
ATOM 1558 O O . ILE A 1 182 ? -2.022 -10.376 6.670 1.00 97.94 182 ILE A O 1
ATOM 1562 N N . PRO A 1 183 ? -2.881 -11.392 4.856 1.00 97.00 183 PRO A N 1
ATOM 1563 C CA . PRO A 1 183 ? -4.242 -10.934 5.092 1.00 97.00 183 PRO A CA 1
ATOM 1564 C C . PRO A 1 183 ? -4.776 -11.343 6.477 1.00 97.00 183 PRO A C 1
ATOM 1566 O O . PRO A 1 183 ? -4.834 -12.535 6.787 1.00 97.00 183 PRO A O 1
ATOM 1569 N N . PRO A 1 184 ? -5.261 -10.389 7.296 1.00 97.00 184 PRO A N 1
ATOM 1570 C CA . PRO A 1 184 ? -5.746 -10.649 8.655 1.00 97.00 184 PRO A CA 1
ATOM 1571 C C . PRO A 1 184 ? -6.903 -11.648 8.774 1.00 97.00 184 PRO A C 1
ATOM 1573 O O . PRO A 1 184 ? -7.226 -12.078 9.883 1.00 97.00 184 PRO A O 1
ATOM 1576 N N . ILE A 1 185 ? -7.577 -12.006 7.677 1.00 97.44 185 ILE A N 1
ATOM 1577 C CA . ILE A 1 185 ? -8.623 -13.039 7.665 1.00 97.44 185 ILE A CA 1
ATOM 1578 C C . ILE A 1 185 ? -8.058 -14.452 7.898 1.00 97.44 185 ILE A C 1
ATOM 1580 O O . ILE A 1 185 ? -8.795 -15.362 8.300 1.00 97.44 185 ILE A O 1
ATOM 1584 N N . PHE A 1 186 ? -6.757 -14.640 7.684 1.00 97.44 186 PHE A N 1
ATOM 1585 C CA . PHE A 1 186 ? -6.056 -15.861 8.050 1.00 97.44 186 PHE A CA 1
ATOM 1586 C C . PHE A 1 186 ? -5.812 -15.879 9.558 1.00 97.44 186 PHE A C 1
ATOM 1588 O O . PHE A 1 186 ? -5.514 -14.857 10.176 1.00 97.44 186 PHE A O 1
ATOM 1595 N N . ASP A 1 187 ? -6.021 -17.039 10.176 1.00 94.88 187 ASP A N 1
ATOM 1596 C CA . ASP A 1 187 ? -5.682 -17.222 11.584 1.00 94.88 187 ASP A CA 1
ATOM 1597 C C . ASP A 1 187 ? -4.183 -17.517 11.690 1.00 94.88 187 ASP A C 1
ATOM 1599 O O . ASP A 1 187 ? -3.643 -18.267 10.871 1.00 94.88 187 ASP A O 1
ATOM 1603 N N . LYS A 1 188 ? -3.519 -16.937 12.696 1.00 94.50 188 LYS A N 1
ATOM 1604 C CA . LYS A 1 188 ? -2.066 -17.043 12.855 1.00 94.50 188 LYS A CA 1
ATOM 1605 C C . LYS A 1 188 ? -1.620 -18.506 12.972 1.00 94.50 188 LYS A C 1
ATOM 1607 O O . LYS A 1 188 ? -2.112 -19.234 13.833 1.00 94.50 188 LYS A O 1
ATOM 1612 N N . GLY A 1 189 ? -0.669 -18.921 12.143 1.00 94.31 189 GLY A N 1
ATOM 1613 C CA . GLY A 1 189 ? -0.139 -20.283 12.068 1.00 94.31 189 GLY A CA 1
ATOM 1614 C C . GLY A 1 189 ? -1.040 -21.285 11.336 1.00 94.31 189 GLY A C 1
ATOM 1615 O O . GLY A 1 189 ? -0.738 -22.482 11.345 1.00 94.31 189 GLY A O 1
ATOM 1616 N N . SER A 1 190 ? -2.134 -20.829 10.717 1.00 96.94 190 SER A N 1
ATOM 1617 C CA . SER A 1 190 ? -3.043 -21.691 9.954 1.00 96.94 190 SER A CA 1
ATOM 1618 C C . SER A 1 190 ? -2.390 -22.254 8.689 1.00 96.94 190 SER A C 1
ATOM 1620 O O . SER A 1 190 ? -1.430 -21.701 8.155 1.00 96.94 190 SER A O 1
ATOM 1622 N N . ASN A 1 191 ? -2.951 -23.346 8.164 1.00 97.44 191 ASN A N 1
ATOM 1623 C CA . ASN A 1 191 ? -2.510 -23.902 6.882 1.00 97.44 191 ASN A CA 1
ATOM 1624 C C . ASN A 1 191 ? -2.701 -22.907 5.726 1.00 97.44 191 ASN A C 1
ATOM 1626 O O . ASN A 1 191 ? -1.897 -22.909 4.805 1.00 97.44 191 ASN A O 1
ATOM 1630 N N . LEU A 1 192 ? -3.716 -22.033 5.799 1.00 97.19 192 LEU A N 1
ATOM 1631 C CA . LEU A 1 192 ? -3.920 -20.972 4.809 1.00 97.19 192 LEU A CA 1
ATOM 1632 C C . LEU A 1 192 ? -2.772 -19.960 4.814 1.00 97.19 192 LEU A C 1
ATOM 1634 O O . LEU A 1 192 ? -2.302 -19.585 3.751 1.00 97.19 192 LEU A O 1
ATOM 1638 N N . GLU A 1 193 ? -2.303 -19.535 5.989 1.00 97.94 193 GLU A N 1
ATOM 1639 C CA . GLU A 1 193 ? -1.158 -18.621 6.086 1.00 97.94 193 GLU A CA 1
ATOM 1640 C C . GLU A 1 193 ? 0.120 -19.251 5.522 1.00 97.94 193 GLU A C 1
ATOM 1642 O O . GLU A 1 193 ? 0.843 -18.602 4.774 1.00 97.94 193 GLU A O 1
ATOM 1647 N N . LYS A 1 194 ? 0.382 -20.522 5.845 1.00 98.44 194 LYS A N 1
ATOM 1648 C CA . LYS A 1 194 ? 1.566 -21.235 5.345 1.00 98.44 194 LYS A CA 1
ATOM 1649 C C . LYS A 1 194 ? 1.540 -21.373 3.828 1.00 98.44 194 LYS A C 1
ATOM 1651 O O . LYS A 1 194 ? 2.498 -20.991 3.172 1.00 98.44 194 LYS A O 1
ATOM 1656 N N . GLU A 1 195 ? 0.418 -21.835 3.282 1.00 98.50 195 GLU A N 1
ATOM 1657 C CA . GLU A 1 195 ? 0.236 -21.981 1.837 1.00 98.50 195 GLU A CA 1
ATOM 1658 C C . GLU A 1 195 ? 0.333 -20.628 1.112 1.00 98.50 195 GLU A C 1
ATOM 1660 O O . GLU A 1 195 ? 0.893 -20.554 0.024 1.00 98.50 195 GLU A O 1
ATOM 1665 N N . TRP A 1 196 ? -0.169 -19.543 1.719 1.00 98.38 196 TRP A N 1
ATOM 1666 C CA . TRP A 1 196 ? -0.049 -18.179 1.185 1.00 98.38 196 TRP A CA 1
ATOM 1667 C C . TRP A 1 196 ? 1.406 -17.753 1.029 1.00 98.38 196 TRP A C 1
ATOM 1669 O O . TRP A 1 196 ? 1.798 -17.253 -0.024 1.00 98.38 196 TRP A O 1
ATOM 1679 N N . LEU A 1 197 ? 2.205 -17.975 2.070 1.00 98.44 197 LEU A N 1
ATOM 1680 C CA . LEU A 1 197 ? 3.623 -17.636 2.067 1.00 98.44 197 LEU A CA 1
ATOM 1681 C C . LEU A 1 197 ? 4.423 -18.530 1.114 1.00 98.44 197 LEU A C 1
ATOM 1683 O O . LEU A 1 197 ? 5.279 -18.017 0.402 1.00 98.44 197 LEU A O 1
ATOM 1687 N N . GLU A 1 198 ? 4.127 -19.831 1.060 1.00 98.31 198 GLU A N 1
ATOM 1688 C CA . GLU A 1 198 ? 4.755 -20.773 0.122 1.00 98.31 198 GLU A CA 1
ATOM 1689 C C . GLU A 1 198 ? 4.491 -20.377 -1.338 1.00 98.31 198 GLU A C 1
ATOM 1691 O O . GLU A 1 198 ? 5.419 -20.313 -2.147 1.00 98.31 198 GLU A O 1
ATOM 1696 N N . ASP A 1 199 ? 3.241 -20.052 -1.680 1.00 98.38 199 ASP A N 1
ATOM 1697 C CA . ASP A 1 199 ? 2.893 -19.631 -3.036 1.00 98.38 199 ASP A CA 1
ATOM 1698 C C . ASP A 1 199 ? 3.547 -18.287 -3.400 1.00 98.38 199 ASP A C 1
ATOM 1700 O O . ASP A 1 199 ? 4.026 -18.138 -4.525 1.00 98.38 199 ASP A O 1
ATOM 1704 N N . LEU A 1 200 ? 3.603 -17.324 -2.471 1.00 98.19 200 LEU A N 1
ATOM 1705 C CA . LEU A 1 200 ? 4.263 -16.030 -2.682 1.00 98.19 200 LEU A CA 1
ATOM 1706 C C . LEU A 1 200 ? 5.780 -16.153 -2.842 1.00 98.19 200 LEU A C 1
ATOM 1708 O O . LEU A 1 200 ? 6.339 -15.518 -3.735 1.00 98.19 200 LEU A O 1
ATOM 1712 N N . ASP A 1 201 ? 6.440 -16.984 -2.030 1.00 97.81 201 ASP A N 1
ATOM 1713 C CA . ASP A 1 201 ? 7.871 -17.270 -2.182 1.00 97.81 201 ASP A CA 1
ATOM 1714 C C . ASP A 1 201 ? 8.150 -17.912 -3.547 1.00 97.81 201 ASP A C 1
ATOM 1716 O O . ASP A 1 201 ? 9.121 -17.559 -4.215 1.00 97.81 201 ASP A O 1
ATOM 1720 N N . SER A 1 202 ? 7.233 -18.758 -4.036 1.00 96.88 202 SER A N 1
ATOM 1721 C CA . SER A 1 202 ? 7.354 -19.369 -5.360 1.00 96.88 202 SER A CA 1
ATOM 1722 C C . SER A 1 202 ? 7.351 -18.358 -6.515 1.00 96.88 202 SER A C 1
ATOM 1724 O O . SER A 1 202 ? 7.805 -18.710 -7.605 1.00 96.88 202 SER A O 1
ATOM 1726 N N . VAL A 1 203 ? 6.835 -17.139 -6.314 1.00 95.56 203 VAL A N 1
ATOM 1727 C CA . VAL A 1 203 ? 6.753 -16.063 -7.321 1.00 95.56 203 VAL A CA 1
ATOM 1728 C C . VAL A 1 203 ? 7.477 -14.787 -6.890 1.00 95.56 203 VAL A C 1
ATOM 1730 O O . VAL A 1 203 ? 7.226 -13.706 -7.418 1.00 95.56 203 VAL A O 1
ATOM 1733 N N . LYS A 1 204 ? 8.384 -14.852 -5.917 1.00 95.56 204 LYS A N 1
ATOM 1734 C CA . LYS A 1 204 ? 9.082 -13.652 -5.430 1.00 95.56 204 LYS A CA 1
ATOM 1735 C C . LYS A 1 204 ? 9.953 -12.974 -6.489 1.00 95.56 204 LYS A C 1
ATOM 1737 O O . LYS A 1 204 ? 10.164 -11.765 -6.420 1.00 95.56 204 LYS A O 1
ATOM 1742 N N . ASP A 1 205 ? 10.390 -13.728 -7.496 1.00 92.88 205 ASP A N 1
ATOM 1743 C CA . ASP A 1 205 ? 11.184 -13.259 -8.633 1.00 92.88 205 ASP A CA 1
ATOM 1744 C C . ASP A 1 205 ? 10.439 -12.239 -9.509 1.00 92.88 205 ASP A C 1
ATOM 1746 O O . ASP A 1 205 ? 11.070 -11.401 -10.155 1.00 92.88 205 ASP A O 1
ATOM 1750 N N . ILE A 1 206 ? 9.102 -12.257 -9.486 1.00 93.00 206 ILE A N 1
ATOM 1751 C CA . ILE A 1 206 ? 8.256 -11.287 -10.196 1.00 93.00 206 ILE A CA 1
ATOM 1752 C C . ILE A 1 206 ? 7.773 -10.131 -9.311 1.00 93.00 206 ILE A C 1
ATOM 1754 O O . ILE A 1 206 ? 7.012 -9.286 -9.792 1.00 93.00 206 ILE A O 1
ATOM 1758 N N . TYR A 1 207 ? 8.233 -10.053 -8.056 1.00 95.75 207 TYR A N 1
ATOM 1759 C CA . TYR A 1 207 ? 7.906 -8.988 -7.101 1.00 95.75 207 TYR A CA 1
ATOM 1760 C C . TYR A 1 207 ? 6.387 -8.859 -6.908 1.00 95.75 207 TYR A C 1
ATOM 1762 O O . TYR A 1 207 ? 5.766 -7.912 -7.418 1.00 95.75 207 TYR A O 1
ATOM 1770 N N . PRO A 1 208 ? 5.758 -9.838 -6.230 1.00 96.38 208 PRO A N 1
ATOM 1771 C CA . PRO A 1 208 ? 4.320 -9.839 -6.028 1.00 96.38 208 PRO A CA 1
ATOM 1772 C C . PRO A 1 208 ? 3.898 -8.588 -5.254 1.00 96.38 208 PRO A C 1
ATOM 1774 O O . PRO A 1 208 ? 4.634 -8.053 -4.427 1.00 96.38 208 PRO A O 1
ATOM 1777 N N . ASN A 1 209 ? 2.677 -8.117 -5.484 1.00 96.25 209 ASN A N 1
ATOM 1778 C CA . ASN A 1 209 ? 2.157 -6.924 -4.815 1.00 96.25 209 ASN A CA 1
ATOM 1779 C C . ASN A 1 209 ? 2.159 -7.023 -3.272 1.00 96.25 209 ASN A C 1
ATOM 1781 O O . ASN A 1 209 ? 2.100 -5.993 -2.601 1.00 96.25 209 ASN A O 1
ATOM 1785 N N . ALA A 1 210 ? 2.242 -8.236 -2.715 1.00 97.88 210 ALA A N 1
ATOM 1786 C CA . ALA A 1 210 ? 2.389 -8.495 -1.287 1.00 97.88 210 ALA A CA 1
ATOM 1787 C C . ALA A 1 210 ? 3.755 -8.155 -0.694 1.00 97.88 210 ALA A C 1
ATOM 1789 O O . ALA A 1 210 ? 3.853 -8.138 0.529 1.00 97.88 210 ALA A O 1
ATOM 1790 N N . THR A 1 211 ? 4.791 -7.920 -1.501 1.00 98.19 211 THR A N 1
ATOM 1791 C CA . THR A 1 211 ? 6.140 -7.613 -1.008 1.00 98.19 211 THR A CA 1
ATOM 1792 C C . THR A 1 211 ? 6.114 -6.452 -0.022 1.00 98.19 211 THR A C 1
ATOM 1794 O O . THR A 1 211 ? 5.662 -5.360 -0.370 1.00 98.19 211 THR A O 1
ATOM 1797 N N . MET A 1 212 ? 6.619 -6.698 1.187 1.00 98.25 212 MET A N 1
ATOM 1798 C CA . MET A 1 212 ? 6.711 -5.710 2.257 1.00 98.25 212 MET A CA 1
ATOM 1799 C C . MET A 1 212 ? 8.048 -4.982 2.204 1.00 98.25 212 MET A C 1
ATOM 1801 O O . MET A 1 212 ? 9.094 -5.578 1.957 1.00 98.25 212 MET A O 1
ATOM 1805 N N . PHE A 1 213 ? 8.008 -3.685 2.471 1.00 97.94 213 PHE A N 1
ATOM 1806 C CA . PHE A 1 213 ? 9.194 -2.849 2.609 1.00 97.94 213 PHE A CA 1
ATOM 1807 C C . PHE A 1 213 ? 8.899 -1.687 3.547 1.00 97.94 213 PHE A C 1
ATOM 1809 O O . PHE A 1 213 ? 7.750 -1.268 3.729 1.00 97.94 213 PHE A O 1
ATOM 1816 N N . LYS A 1 214 ? 9.953 -1.141 4.142 1.00 98.12 214 LYS A N 1
ATOM 1817 C CA . LYS A 1 214 ? 9.855 -0.038 5.081 1.00 98.12 214 LYS A CA 1
ATOM 1818 C C . LYS A 1 214 ? 9.740 1.299 4.366 1.00 98.12 214 LYS A C 1
ATOM 1820 O O . LYS A 1 214 ? 10.512 1.622 3.454 1.00 98.12 214 LYS A O 1
ATOM 1825 N N . ILE A 1 215 ? 8.825 2.128 4.853 1.00 98.12 215 ILE A N 1
ATOM 1826 C CA . ILE A 1 215 ? 8.656 3.508 4.411 1.00 98.12 215 ILE A CA 1
ATOM 1827 C C . ILE A 1 215 ? 8.645 4.482 5.590 1.00 98.12 215 ILE A C 1
ATOM 1829 O O . ILE A 1 215 ? 8.428 4.100 6.739 1.00 98.12 215 ILE A O 1
ATOM 1833 N N . ASN A 1 216 ? 8.858 5.756 5.275 1.00 98.19 216 ASN A N 1
ATOM 1834 C CA . ASN A 1 216 ? 8.597 6.896 6.140 1.00 98.19 216 ASN A CA 1
ATOM 1835 C C . ASN A 1 216 ? 7.411 7.697 5.592 1.00 98.19 216 ASN A C 1
ATOM 1837 O O . ASN A 1 216 ? 7.407 8.087 4.421 1.00 98.19 216 ASN A O 1
ATOM 1841 N N . GLU A 1 217 ? 6.438 7.980 6.449 1.00 97.94 217 GLU A N 1
ATOM 1842 C CA . GLU A 1 217 ? 5.341 8.912 6.202 1.00 97.94 217 GLU A CA 1
ATOM 1843 C C . GLU A 1 217 ? 5.531 10.162 7.061 1.00 97.94 217 GLU A C 1
ATOM 1845 O O . GLU A 1 217 ? 5.697 10.061 8.276 1.00 97.94 217 GLU A O 1
ATOM 1850 N N . ARG A 1 218 ? 5.474 11.348 6.447 1.00 96.88 218 ARG A N 1
ATOM 1851 C CA . ARG A 1 218 ? 5.614 12.620 7.165 1.00 96.88 218 ARG A CA 1
ATOM 1852 C C . ARG A 1 218 ? 4.736 13.726 6.606 1.00 96.88 218 ARG A C 1
ATOM 1854 O O . ARG A 1 218 ? 4.577 13.878 5.390 1.00 96.88 218 ARG A O 1
ATOM 1861 N N . GLY A 1 219 ? 4.212 14.564 7.487 1.00 97.00 219 GLY A N 1
ATOM 1862 C CA . GLY A 1 219 ? 3.335 15.659 7.094 1.00 97.00 219 GLY A CA 1
ATOM 1863 C C . GLY A 1 219 ? 2.872 16.511 8.264 1.00 97.00 219 GLY A C 1
ATOM 1864 O O . GLY A 1 219 ? 3.399 16.420 9.369 1.00 97.00 219 GLY A O 1
ATOM 1865 N N . LEU A 1 220 ? 1.878 17.350 7.987 1.00 98.19 220 LEU A N 1
ATOM 1866 C CA . LEU A 1 220 ? 1.160 18.128 8.994 1.00 98.19 220 LEU A CA 1
ATOM 1867 C C . LEU A 1 220 ? 0.034 17.284 9.603 1.00 98.19 220 LEU A C 1
ATOM 1869 O O . LEU A 1 220 ? -0.532 16.423 8.916 1.00 98.19 220 LEU A O 1
ATOM 1873 N N . VAL A 1 221 ? -0.322 17.554 10.858 1.00 97.38 221 VAL A N 1
ATOM 1874 C CA . VAL A 1 221 ? -1.409 16.856 11.558 1.00 97.38 221 VAL A CA 1
ATOM 1875 C C . VAL A 1 221 ? -2.741 16.965 10.811 1.00 97.38 221 VAL A C 1
ATOM 1877 O O . VAL A 1 221 ? -3.472 15.983 10.713 1.00 97.38 221 VAL A O 1
ATOM 1880 N N . GLU A 1 222 ? -3.043 18.110 10.204 1.00 96.94 222 GLU A N 1
ATOM 1881 C CA . GLU A 1 222 ? -4.286 18.344 9.466 1.00 96.94 222 GLU A CA 1
ATOM 1882 C C . GLU A 1 222 ? -4.382 17.425 8.245 1.00 96.94 222 GLU A C 1
ATOM 1884 O O . GLU A 1 222 ? -5.437 16.855 7.968 1.00 96.94 222 GLU A O 1
ATOM 1889 N N . ASN A 1 223 ? -3.262 17.205 7.549 1.00 97.69 223 ASN A N 1
ATOM 1890 C CA . ASN A 1 223 ? -3.208 16.281 6.417 1.00 97.69 223 ASN A CA 1
ATOM 1891 C C . ASN A 1 223 ? -3.412 14.831 6.875 1.00 97.69 223 ASN A C 1
ATOM 1893 O O . ASN A 1 223 ? -4.101 14.064 6.202 1.00 97.69 223 ASN A O 1
ATOM 1897 N N . PHE A 1 224 ? -2.858 14.458 8.032 1.00 97.88 224 PHE A N 1
ATOM 1898 C CA . PHE A 1 224 ? -3.083 13.136 8.614 1.00 97.88 224 PHE A CA 1
ATOM 1899 C C . PHE A 1 224 ? -4.538 12.933 9.055 1.00 97.88 224 PHE A C 1
ATOM 1901 O O . PHE A 1 224 ? -5.128 11.885 8.783 1.00 97.88 224 PHE A O 1
ATOM 1908 N N . ILE A 1 225 ? -5.153 13.948 9.668 1.00 96.75 225 ILE A N 1
ATOM 1909 C CA . ILE A 1 225 ? -6.579 13.933 10.003 1.00 96.75 225 ILE A CA 1
ATOM 1910 C C . ILE A 1 225 ? -7.398 13.729 8.724 1.00 96.75 225 ILE A C 1
ATOM 1912 O O . ILE A 1 225 ? -8.216 12.814 8.682 1.00 96.75 225 ILE A O 1
ATOM 1916 N N . MET A 1 226 ? -7.122 14.461 7.639 1.00 95.56 226 MET A N 1
ATOM 1917 C CA . MET A 1 226 ? -7.791 14.245 6.346 1.00 95.56 226 MET A CA 1
ATOM 1918 C C . MET A 1 226 ? -7.631 12.808 5.825 1.00 95.56 226 MET A C 1
ATOM 1920 O O . MET A 1 226 ? -8.610 12.202 5.381 1.00 95.56 226 MET A O 1
ATOM 1924 N N . LYS A 1 227 ? -6.440 12.206 5.954 1.00 96.94 227 LYS A N 1
ATOM 1925 C CA . LYS A 1 227 ? -6.235 10.779 5.655 1.00 96.94 227 LYS A CA 1
ATOM 1926 C C . LYS A 1 227 ? -7.135 9.883 6.514 1.00 96.94 227 LYS A C 1
ATOM 1928 O O . LYS A 1 227 ? -7.723 8.942 5.977 1.00 96.94 227 LYS A O 1
ATOM 1933 N N . CYS A 1 228 ? -7.328 10.189 7.798 1.00 96.75 228 CYS A N 1
ATOM 1934 C CA . CYS A 1 228 ? -8.247 9.458 8.676 1.00 96.75 228 CYS A CA 1
ATOM 1935 C C . CYS A 1 228 ? -9.704 9.514 8.181 1.00 96.75 228 CYS A C 1
ATOM 1937 O O . CYS A 1 228 ? -10.373 8.477 8.165 1.00 96.75 228 CYS A O 1
ATOM 1939 N N . TYR A 1 229 ? -10.184 10.662 7.676 1.00 94.88 229 TYR A N 1
ATOM 1940 C CA . TYR A 1 229 ? -11.533 10.762 7.083 1.00 94.88 229 TYR A CA 1
ATOM 1941 C C . TYR A 1 229 ? -11.737 9.782 5.928 1.00 94.88 229 TYR A C 1
ATOM 1943 O O . TYR A 1 229 ? -12.848 9.274 5.749 1.00 94.88 229 TYR A O 1
ATOM 1951 N N . GLU A 1 230 ? -10.699 9.521 5.139 1.00 93.50 230 GLU A N 1
ATOM 1952 C CA . GLU A 1 230 ? -10.780 8.649 3.969 1.00 93.50 230 GLU A CA 1
ATOM 1953 C C . GLU A 1 230 ? -10.476 7.180 4.281 1.00 93.50 230 GLU A C 1
ATOM 1955 O O . GLU A 1 230 ? -11.048 6.286 3.651 1.00 93.50 230 GLU A O 1
ATOM 1960 N N . ARG A 1 231 ? -9.556 6.916 5.217 1.00 95.38 231 ARG A N 1
ATOM 1961 C CA . ARG A 1 231 ? -8.984 5.579 5.441 1.00 95.38 231 ARG A CA 1
ATOM 1962 C C . ARG A 1 231 ? -9.529 4.858 6.664 1.00 95.38 231 ARG A C 1
ATOM 1964 O O . ARG A 1 231 ? -9.643 3.639 6.597 1.00 95.38 231 ARG A O 1
ATOM 1971 N N . LEU A 1 232 ? -9.987 5.554 7.709 1.00 95.81 232 LEU A N 1
ATOM 1972 C CA . LEU A 1 232 ? -10.713 4.926 8.823 1.00 95.81 232 LEU A CA 1
ATOM 1973 C C . LEU A 1 232 ? -12.173 4.683 8.423 1.00 95.81 232 LEU A C 1
ATOM 1975 O O . LEU A 1 232 ? -13.114 5.293 8.922 1.00 95.81 232 LEU A O 1
ATOM 1979 N N . CYS A 1 233 ? -12.377 3.820 7.433 1.00 94.44 233 CYS A N 1
ATOM 1980 C CA . CYS A 1 233 ? -13.674 3.534 6.837 1.00 94.44 233 CYS A CA 1
ATOM 1981 C C . CYS A 1 233 ? -13.768 2.055 6.454 1.00 94.44 233 CYS A C 1
ATOM 1983 O O . CYS A 1 233 ? -12.816 1.476 5.935 1.00 94.44 233 CYS A O 1
ATOM 1985 N N . GLY A 1 234 ? -14.954 1.462 6.615 1.00 92.88 234 GLY A N 1
A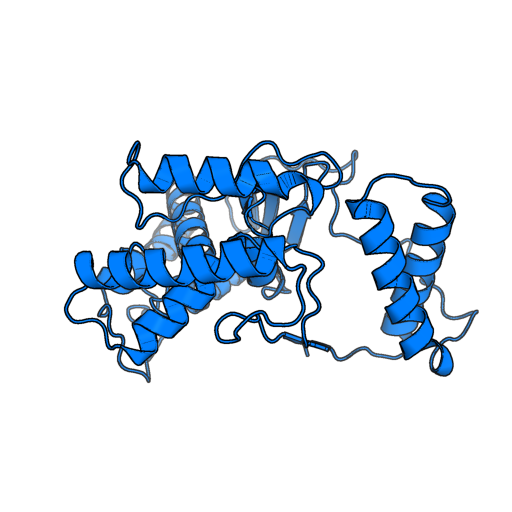TOM 1986 C CA . GLY A 1 234 ? -15.215 0.083 6.190 1.00 92.88 234 GLY A CA 1
ATOM 1987 C C . GLY A 1 234 ? -15.137 -0.146 4.673 1.00 92.88 234 GLY A C 1
ATOM 1988 O O . GLY A 1 234 ? -15.085 -1.289 4.238 1.00 92.88 234 GLY A O 1
ATOM 1989 N N . ALA A 1 235 ? -15.119 0.922 3.869 1.00 91.50 235 ALA A N 1
ATOM 1990 C CA . ALA A 1 235 ? -14.932 0.864 2.416 1.00 91.50 235 ALA A CA 1
ATOM 1991 C C . ALA A 1 235 ? -13.476 1.105 1.968 1.00 91.50 235 ALA A C 1
ATOM 1993 O O . ALA A 1 235 ? -13.175 1.012 0.777 1.00 91.50 235 ALA A O 1
ATOM 1994 N N . ALA A 1 236 ? -12.572 1.464 2.888 1.00 93.19 236 ALA A N 1
ATOM 1995 C CA . ALA A 1 236 ? -11.154 1.598 2.567 1.00 93.19 236 ALA A CA 1
ATOM 1996 C C . ALA A 1 236 ? -10.537 0.219 2.268 1.00 93.19 236 ALA A C 1
ATOM 1998 O O . ALA A 1 236 ? -11.109 -0.807 2.619 1.00 93.19 236 ALA A O 1
ATOM 1999 N N . GLN A 1 237 ? -9.367 0.172 1.628 1.00 94.44 237 GLN A N 1
ATOM 2000 C CA . GLN A 1 237 ? -8.615 -1.089 1.566 1.00 94.44 237 GLN A CA 1
ATOM 2001 C C . GLN A 1 237 ? -8.109 -1.428 2.975 1.00 94.44 237 GLN A C 1
ATOM 2003 O O . GLN A 1 237 ? -7.806 -0.515 3.746 1.00 94.44 237 GLN A O 1
ATOM 2008 N N . LEU A 1 238 ? -8.122 -2.715 3.328 1.00 95.81 238 LEU A N 1
ATOM 2009 C CA . LEU A 1 238 ? -7.931 -3.166 4.706 1.00 95.81 238 LEU A CA 1
ATOM 2010 C C . LEU A 1 238 ? -6.570 -2.774 5.288 1.00 95.81 238 LEU A C 1
ATOM 2012 O O . LEU A 1 238 ? -6.542 -2.166 6.350 1.00 95.81 238 LEU A O 1
ATOM 2016 N N . GLU A 1 239 ? -5.477 -3.092 4.601 1.00 97.25 239 GLU A N 1
ATOM 2017 C CA . GLU A 1 239 ? -4.105 -2.814 5.051 1.00 97.25 239 GLU A CA 1
ATOM 2018 C C . GLU A 1 239 ? -3.916 -1.323 5.338 1.00 97.25 239 GLU A C 1
ATOM 2020 O O . GLU A 1 239 ? -3.601 -0.958 6.463 1.00 97.25 239 GLU A O 1
ATOM 2025 N N . THR A 1 240 ? -4.285 -0.442 4.401 1.00 96.75 240 THR A N 1
ATOM 2026 C CA . THR A 1 240 ? -4.213 1.010 4.622 1.00 96.75 240 THR A CA 1
ATOM 2027 C C . THR A 1 240 ? -5.096 1.483 5.776 1.00 96.75 240 THR A C 1
ATOM 2029 O O . THR A 1 240 ? -4.765 2.460 6.452 1.00 96.75 240 THR A O 1
ATOM 2032 N N . MET A 1 241 ? -6.254 0.852 5.996 1.00 97.38 241 MET A N 1
ATOM 2033 C CA . MET A 1 241 ? -7.121 1.180 7.131 1.00 97.38 241 MET A CA 1
ATOM 2034 C C . MET A 1 241 ? -6.449 0.805 8.453 1.00 97.38 241 MET A C 1
ATOM 2036 O O . MET A 1 241 ? -6.400 1.646 9.350 1.00 97.38 241 MET A O 1
ATOM 2040 N N . LEU A 1 242 ? -5.903 -0.412 8.546 1.00 97.50 242 LEU A N 1
ATOM 2041 C CA . LEU A 1 242 ? -5.182 -0.903 9.720 1.00 97.50 242 LEU A CA 1
ATOM 2042 C C . LEU A 1 242 ? -3.955 -0.042 10.002 1.00 97.50 242 LEU A C 1
ATOM 2044 O O . LEU A 1 242 ? -3.828 0.477 11.104 1.00 97.50 242 LEU A O 1
ATOM 2048 N N . GLN A 1 243 ? -3.143 0.239 8.988 1.00 98.00 243 GLN A N 1
ATOM 2049 C CA . GLN A 1 243 ? -1.972 1.091 9.132 1.00 98.00 243 GLN A CA 1
ATOM 2050 C C . GLN A 1 243 ? -2.342 2.516 9.561 1.00 98.00 243 GLN A C 1
ATOM 2052 O O . GLN A 1 243 ? -1.712 3.096 10.441 1.00 98.00 243 GLN A O 1
ATOM 2057 N N . THR A 1 244 ? -3.407 3.100 8.996 1.00 98.12 244 THR A N 1
ATOM 2058 C CA . THR A 1 244 ? -3.883 4.427 9.434 1.00 98.12 244 THR A CA 1
ATOM 2059 C C . THR A 1 244 ? -4.338 4.396 10.893 1.00 98.12 244 THR A C 1
ATOM 2061 O O . THR A 1 244 ? -4.069 5.343 11.634 1.00 98.12 244 THR A O 1
ATOM 2064 N N . LYS A 1 245 ? -5.005 3.313 11.313 1.00 97.94 245 LYS A N 1
ATOM 2065 C CA . LYS A 1 245 ? -5.436 3.097 12.698 1.00 97.94 245 LYS A CA 1
ATOM 2066 C C . LYS A 1 245 ? -4.234 2.998 13.641 1.00 97.94 245 LYS A C 1
ATOM 2068 O O . LYS A 1 245 ? -4.191 3.713 14.636 1.00 97.94 245 LYS A O 1
ATOM 2073 N N . GLU A 1 246 ? -3.236 2.196 13.292 1.00 98.12 246 GLU A N 1
ATOM 2074 C CA . GLU A 1 246 ? -2.008 2.053 14.076 1.00 98.12 246 GLU A CA 1
ATOM 2075 C C . GLU A 1 246 ? -1.247 3.378 14.197 1.00 98.12 246 GLU A C 1
ATOM 2077 O O . GLU A 1 246 ? -0.789 3.737 15.284 1.00 98.12 246 GLU A O 1
ATOM 2082 N N . ILE A 1 247 ? -1.162 4.158 13.111 1.00 98.12 247 ILE A N 1
ATOM 2083 C CA . ILE A 1 247 ? -0.509 5.472 13.148 1.00 98.12 247 ILE A CA 1
ATOM 2084 C C . ILE A 1 247 ? -1.250 6.411 14.096 1.00 98.12 247 ILE A C 1
ATOM 2086 O O . ILE A 1 247 ? -0.591 7.059 14.904 1.00 98.12 247 ILE A O 1
ATOM 2090 N N . ILE A 1 248 ? -2.587 6.497 14.055 1.00 98.12 248 ILE A N 1
ATOM 2091 C CA . ILE A 1 248 ? -3.307 7.409 14.958 1.00 98.12 248 ILE A CA 1
ATOM 2092 C C . ILE A 1 248 ? -3.194 6.969 16.423 1.00 98.12 248 ILE A C 1
ATOM 2094 O O . ILE A 1 248 ? -3.017 7.816 17.298 1.00 98.12 248 ILE A O 1
ATOM 2098 N N . GLU A 1 249 ? -3.214 5.664 16.703 1.00 98.06 249 GLU A N 1
ATOM 2099 C CA . GLU A 1 249 ? -2.986 5.122 18.047 1.00 98.06 249 GLU A CA 1
ATOM 2100 C C . GLU A 1 249 ? -1.583 5.488 18.551 1.00 98.06 249 GLU A C 1
ATOM 2102 O O . GLU A 1 249 ? -1.420 5.986 19.671 1.00 98.06 249 GLU A O 1
ATOM 2107 N N . LYS A 1 250 ? -0.567 5.331 17.694 1.00 98.06 250 LYS A N 1
ATOM 2108 C CA . LYS A 1 250 ? 0.813 5.738 17.977 1.00 98.06 250 LYS A CA 1
ATOM 2109 C C . LYS A 1 250 ? 0.931 7.251 18.177 1.00 98.06 250 LYS A C 1
ATOM 2111 O O . LYS A 1 250 ? 1.611 7.682 19.106 1.00 98.06 250 LYS A O 1
ATOM 2116 N N . TYR A 1 251 ? 0.238 8.056 17.378 1.00 97.81 251 TYR A N 1
ATOM 2117 C CA . TYR A 1 251 ? 0.234 9.517 17.476 1.00 97.81 251 TYR A CA 1
ATOM 2118 C C . TYR A 1 251 ? -0.375 9.979 18.809 1.00 97.81 251 TYR A C 1
ATOM 2120 O O . TYR A 1 251 ? 0.227 10.777 19.527 1.00 97.81 251 TYR A O 1
ATOM 2128 N N . ILE A 1 252 ? -1.524 9.421 19.203 1.00 98.19 252 ILE A N 1
ATOM 2129 C CA . ILE A 1 252 ? -2.187 9.703 20.489 1.00 98.19 252 ILE A CA 1
ATOM 2130 C C . ILE A 1 252 ? -1.297 9.296 21.668 1.00 98.19 252 ILE A C 1
ATOM 2132 O O . ILE A 1 252 ? -1.211 10.022 22.660 1.00 98.19 252 ILE A O 1
ATOM 2136 N N . LYS A 1 253 ? -0.618 8.145 21.572 1.00 98.00 253 LYS A N 1
ATOM 2137 C CA . LYS A 1 253 ? 0.297 7.658 22.615 1.00 98.00 253 LYS A CA 1
ATOM 2138 C C . LYS A 1 253 ? 1.501 8.583 22.818 1.00 98.00 253 LYS A C 1
ATOM 2140 O O . LYS A 1 253 ? 1.964 8.718 23.946 1.00 98.00 253 LYS A O 1
ATOM 2145 N N . ASN A 1 254 ? 1.990 9.206 21.746 1.00 97.56 254 ASN A N 1
ATOM 2146 C CA . ASN A 1 254 ? 3.199 10.033 21.750 1.00 97.56 254 ASN A CA 1
ATOM 2147 C C . ASN A 1 254 ? 2.920 11.547 21.774 1.00 97.56 254 ASN A C 1
ATOM 2149 O O . ASN A 1 254 ? 3.847 12.341 21.638 1.00 97.56 254 ASN A O 1
ATOM 2153 N N . THR A 1 255 ? 1.669 11.971 21.964 1.00 96.50 255 THR A N 1
ATOM 2154 C CA . THR A 1 255 ? 1.297 13.389 22.090 1.00 96.50 255 THR A CA 1
ATOM 2155 C C . THR A 1 255 ? 0.559 13.657 23.390 1.00 96.50 255 THR A C 1
ATOM 2157 O O . THR A 1 255 ? 0.079 12.746 24.056 1.00 96.50 255 THR A O 1
ATOM 2160 N N . ASN A 1 256 ? 0.466 14.933 23.771 1.00 95.38 256 ASN A N 1
ATOM 2161 C CA . ASN A 1 256 ? -0.169 15.375 25.011 1.00 95.38 256 ASN A CA 1
ATOM 2162 C C . ASN A 1 256 ? -1.032 16.629 24.782 1.00 95.38 256 ASN A C 1
ATOM 2164 O O . ASN A 1 256 ? -1.021 17.242 23.713 1.00 95.38 256 ASN A O 1
ATOM 2168 N N . GLY A 1 257 ? -1.783 17.035 25.809 1.00 96.06 257 GLY A N 1
ATOM 2169 C CA . GLY A 1 257 ? -2.494 18.315 25.824 1.00 96.06 257 GLY A CA 1
ATOM 2170 C C . GLY A 1 257 ? -3.619 18.424 24.788 1.00 96.06 257 GLY A C 1
ATOM 2171 O O . GLY A 1 257 ? -4.413 17.500 24.619 1.00 96.06 257 GLY A O 1
ATOM 2172 N N . LYS A 1 258 ? -3.721 19.589 24.133 1.00 96.56 258 LYS A N 1
ATOM 2173 C CA . LYS A 1 258 ? -4.795 19.895 23.167 1.00 96.56 258 LYS A CA 1
ATOM 2174 C C . LYS A 1 258 ? -4.751 18.982 21.941 1.00 96.56 258 LYS A C 1
ATOM 2176 O O . LYS A 1 258 ? -5.795 18.510 21.512 1.00 96.56 258 LYS A O 1
ATOM 2181 N N . LEU A 1 259 ? -3.550 18.708 21.432 1.00 96.44 259 LEU A N 1
ATOM 2182 C CA . LEU A 1 259 ? -3.349 17.871 20.253 1.00 96.44 259 LEU A CA 1
ATOM 2183 C C . LEU A 1 259 ? -3.838 16.437 20.487 1.00 96.44 259 LEU A C 1
ATOM 2185 O O . LEU A 1 259 ? -4.606 15.919 19.684 1.00 96.44 259 LEU A O 1
ATOM 2189 N N . LYS A 1 260 ? -3.471 15.827 21.621 1.00 97.69 260 LYS A N 1
ATOM 2190 C CA . LYS A 1 260 ? -3.945 14.484 21.983 1.00 97.69 260 LYS A CA 1
ATOM 2191 C C . LYS A 1 260 ? -5.474 14.405 22.008 1.00 97.69 260 LYS A C 1
ATOM 2193 O O . LYS A 1 260 ? -6.051 13.530 21.371 1.00 97.69 260 LYS A O 1
ATOM 2198 N N . LYS A 1 261 ? -6.120 15.353 22.699 1.00 97.06 261 LYS A N 1
ATOM 2199 C CA . LYS A 1 261 ? -7.589 15.428 22.795 1.00 97.06 261 LYS A CA 1
ATOM 2200 C C . LYS A 1 261 ? -8.254 15.578 21.428 1.00 97.06 261 LYS A C 1
ATOM 2202 O O . LYS A 1 261 ? -9.339 15.047 21.218 1.00 97.06 261 LYS A O 1
ATOM 2207 N N . GLU A 1 262 ? -7.620 16.307 20.514 1.00 96.25 262 GLU A N 1
ATOM 2208 C CA . GLU A 1 262 ? -8.113 16.449 19.147 1.00 96.25 262 GLU A CA 1
ATOM 2209 C C . GLU A 1 262 ? -8.003 15.127 18.378 1.00 96.25 262 GLU A C 1
ATOM 2211 O O . GLU A 1 262 ? -8.996 14.667 17.823 1.00 96.25 262 GLU A O 1
ATOM 2216 N N . LEU A 1 263 ? -6.845 14.461 18.414 1.00 97.06 263 LEU A N 1
ATOM 2217 C CA . LEU A 1 263 ? -6.616 13.180 17.733 1.00 97.06 263 LEU A CA 1
ATOM 2218 C C . LEU A 1 263 ? -7.544 12.059 18.230 1.00 97.06 263 LEU A C 1
ATOM 2220 O O . LEU A 1 263 ? -8.049 11.276 17.425 1.00 97.06 263 LEU A O 1
ATOM 2224 N N . GLU A 1 264 ? -7.840 12.009 19.533 1.00 96.88 264 GLU A N 1
ATOM 2225 C CA . GLU A 1 264 ? -8.776 11.042 20.133 1.00 96.88 264 GLU A CA 1
ATOM 2226 C C . GLU A 1 264 ? -10.179 11.095 19.499 1.00 96.88 264 GLU A C 1
ATOM 2228 O O . GLU A 1 264 ? -10.876 10.080 19.437 1.00 96.88 264 GLU A O 1
ATOM 2233 N N . ARG A 1 265 ? -10.589 12.245 18.943 1.00 95.75 265 ARG A N 1
ATOM 2234 C CA . ARG A 1 265 ? -11.869 12.385 18.228 1.00 95.75 265 ARG A CA 1
ATOM 2235 C C . ARG A 1 265 ? -11.906 11.595 16.922 1.00 95.75 265 ARG A C 1
ATOM 2237 O O . ARG A 1 265 ? -13.004 11.341 16.426 1.00 95.75 265 ARG A O 1
ATOM 2244 N N . TYR A 1 266 ? -10.757 11.203 16.377 1.00 96.06 266 TYR A N 1
ATOM 2245 C CA . TYR A 1 266 ? -10.650 10.520 15.089 1.00 96.06 266 TYR A CA 1
ATOM 2246 C C . TYR A 1 266 ? -10.310 9.026 15.212 1.00 96.06 266 TYR A C 1
ATOM 2248 O O . TYR A 1 266 ? -10.388 8.314 14.210 1.00 96.06 266 TYR A O 1
ATOM 2256 N N . LEU A 1 267 ? -10.034 8.504 16.418 1.00 95.25 267 LEU A N 1
ATOM 2257 C CA . LEU A 1 267 ? -9.830 7.066 16.671 1.00 95.25 267 LEU A CA 1
ATOM 2258 C C . LEU A 1 267 ? -11.170 6.306 16.711 1.00 95.25 267 LEU A C 1
ATOM 2260 O O . LEU A 1 267 ? -11.620 5.792 17.731 1.00 95.25 267 LEU A O 1
ATOM 2264 N N . LYS A 1 268 ? -11.866 6.305 15.579 1.00 94.50 268 LYS A N 1
ATOM 2265 C CA . LYS A 1 268 ? -13.135 5.611 15.329 1.00 94.50 268 LYS A CA 1
ATOM 2266 C C . LYS A 1 268 ? -13.393 5.591 13.827 1.00 94.50 268 LYS A C 1
ATOM 2268 O O . LYS A 1 268 ? -12.707 6.270 13.065 1.00 94.50 268 LYS A O 1
ATOM 2273 N N . ALA A 1 269 ? -14.392 4.835 13.380 1.00 94.81 269 ALA A N 1
ATOM 2274 C CA . ALA A 1 269 ? -14.790 4.900 11.980 1.00 94.81 269 ALA A CA 1
ATOM 2275 C C . ALA A 1 269 ? -15.231 6.326 11.615 1.00 94.81 269 ALA A C 1
ATOM 2277 O O . ALA A 1 269 ? -16.018 6.948 12.327 1.00 94.81 269 ALA A O 1
ATOM 2278 N N . SER A 1 270 ? -14.774 6.810 10.466 1.00 94.06 270 SER A N 1
ATOM 2279 C CA . SER A 1 270 ? -14.971 8.177 9.985 1.00 94.06 270 SER A CA 1
ATOM 2280 C C . SER A 1 270 ? -16.433 8.604 9.889 1.00 94.06 270 SER A C 1
ATOM 2282 O O . SER A 1 270 ? -16.737 9.772 10.083 1.00 94.06 270 SER A O 1
ATOM 2284 N N . CYS A 1 271 ? -17.369 7.677 9.661 1.00 92.69 271 CYS A N 1
ATOM 2285 C CA . CYS A 1 271 ? -18.811 7.960 9.702 1.00 92.69 271 CYS A CA 1
ATOM 2286 C C . CYS A 1 271 ? -19.331 8.416 11.080 1.00 92.69 271 CYS A C 1
ATOM 2288 O O . CYS A 1 271 ? -20.483 8.815 11.184 1.00 92.69 271 CYS A O 1
ATOM 2290 N N . LEU A 1 272 ? -18.514 8.310 12.132 1.00 92.62 272 LEU A N 1
ATOM 2291 C CA . LEU A 1 272 ? -18.806 8.768 13.491 1.00 92.62 272 LEU A CA 1
ATOM 2292 C C . LEU A 1 272 ? -18.044 10.058 13.842 1.00 92.62 272 LEU A C 1
ATOM 2294 O O . LEU A 1 272 ? -17.979 10.430 15.021 1.00 92.62 272 LEU A O 1
ATOM 2298 N N . TYR A 1 273 ? -17.398 10.700 12.865 1.00 93.81 273 TYR A N 1
ATOM 2299 C CA . TYR A 1 273 ? -16.705 11.966 13.083 1.00 93.81 273 TYR A CA 1
ATOM 2300 C C . TYR A 1 273 ? -17.704 13.115 13.265 1.00 93.81 273 TYR A C 1
ATOM 2302 O O . TYR A 1 273 ? -18.812 13.041 12.737 1.00 93.81 273 TYR A O 1
ATOM 2310 N N . PRO A 1 274 ? -17.343 14.156 14.036 1.00 85.44 274 PRO A N 1
ATOM 2311 C CA . PRO A 1 274 ? -18.288 15.192 14.475 1.00 85.44 274 PRO A CA 1
ATOM 2312 C C . PRO A 1 274 ? -18.966 15.979 13.343 1.00 85.44 274 PRO A C 1
ATOM 2314 O O . PRO A 1 274 ? -20.042 16.530 13.534 1.00 85.44 274 PRO A O 1
ATOM 2317 N N . ASP A 1 275 ? -18.331 16.030 12.183 1.00 89.19 275 ASP A N 1
ATOM 2318 C CA . ASP A 1 275 ? -18.636 16.874 11.028 1.00 89.19 275 ASP A CA 1
ATOM 2319 C C . ASP A 1 275 ? -18.812 16.060 9.732 1.00 89.19 275 ASP A C 1
ATOM 2321 O O . ASP A 1 275 ? -18.923 16.628 8.646 1.00 89.19 275 ASP A O 1
ATOM 2325 N N . LYS A 1 276 ? -18.847 14.721 9.823 1.00 87.31 276 LYS A N 1
ATOM 2326 C CA . LYS A 1 276 ? -19.010 13.845 8.658 1.00 87.31 276 LYS A CA 1
ATOM 2327 C C . LYS A 1 276 ? -20.392 13.208 8.631 1.00 87.31 276 LYS A C 1
ATOM 2329 O O . LYS A 1 276 ? -20.731 12.387 9.478 1.00 87.31 276 LYS A O 1
ATOM 2334 N N . GLU A 1 277 ? -21.136 13.479 7.566 1.00 86.31 277 GLU A N 1
ATOM 2335 C CA . GLU A 1 277 ? -22.369 12.761 7.254 1.00 86.31 277 GLU A CA 1
ATOM 2336 C C . GLU A 1 277 ? -22.086 11.600 6.285 1.00 86.31 277 GLU A C 1
ATOM 2338 O O . GLU A 1 277 ? -21.606 11.789 5.161 1.00 86.31 277 GLU A O 1
ATOM 2343 N N . CYS A 1 278 ? -22.362 10.366 6.715 1.00 87.25 278 CYS A N 1
ATOM 2344 C CA . CYS A 1 278 ? -22.191 9.184 5.875 1.00 87.25 278 CYS A CA 1
ATOM 2345 C C . CYS A 1 278 ? -23.428 8.957 5.002 1.00 87.25 278 CYS A C 1
ATOM 2347 O O . CYS A 1 278 ? -24.488 8.597 5.502 1.00 87.25 278 CYS A O 1
ATOM 2349 N N . LYS A 1 279 ? -23.273 9.102 3.683 1.00 85.06 279 LYS A N 1
ATOM 2350 C CA . LYS A 1 279 ? -24.383 8.995 2.720 1.00 85.06 279 LYS A CA 1
ATOM 2351 C C . LYS A 1 279 ? -24.696 7.570 2.256 1.00 85.06 279 LYS A C 1
ATOM 2353 O O . LYS A 1 279 ? -25.646 7.371 1.511 1.00 85.06 279 LYS A O 1
ATOM 2358 N N . MET A 1 280 ? -23.881 6.589 2.646 1.00 83.69 280 MET A N 1
ATOM 2359 C CA . MET A 1 280 ? -23.976 5.214 2.154 1.00 83.69 280 MET A CA 1
ATOM 2360 C C . MET A 1 280 ? -24.097 4.220 3.313 1.00 83.69 280 MET A C 1
ATOM 2362 O O . MET A 1 280 ? -23.373 4.362 4.304 1.00 83.69 280 MET A O 1
ATOM 2366 N N . PRO A 1 281 ? -24.954 3.189 3.195 1.00 84.38 281 PRO A N 1
ATOM 2367 C CA . PRO A 1 281 ? -24.996 2.104 4.164 1.00 84.38 281 PRO A CA 1
ATOM 2368 C C . PRO A 1 281 ? -23.681 1.309 4.135 1.00 84.38 281 PRO A C 1
ATOM 2370 O O . PRO A 1 281 ? -23.107 1.060 3.076 1.00 84.38 281 PRO A O 1
ATOM 2373 N N . CYS A 1 282 ? -23.206 0.898 5.311 1.00 88.56 282 CYS A N 1
ATOM 2374 C CA . CYS A 1 282 ? -21.980 0.119 5.478 1.00 88.56 282 CYS A CA 1
ATOM 2375 C C . CYS A 1 282 ? -22.328 -1.295 5.946 1.00 88.56 282 CYS A C 1
ATOM 2377 O O . CYS A 1 282 ? -22.954 -1.447 6.994 1.00 88.56 282 CYS A O 1
ATOM 2379 N N . VAL A 1 283 ? -21.874 -2.325 5.221 1.00 90.00 283 VAL A N 1
ATOM 2380 C CA . VAL A 1 283 ? -22.156 -3.733 5.577 1.00 90.00 283 VAL A CA 1
ATOM 2381 C C . VAL A 1 283 ? -21.567 -4.116 6.935 1.00 90.00 283 VAL A C 1
ATOM 2383 O O . VAL A 1 283 ? -22.097 -4.971 7.636 1.00 90.00 283 VAL A O 1
ATOM 2386 N N . TRP A 1 284 ? -20.474 -3.454 7.317 1.00 90.38 284 TRP A N 1
ATOM 2387 C CA . TRP A 1 284 ? -19.770 -3.676 8.575 1.00 90.38 284 TRP A CA 1
ATOM 2388 C C . TRP A 1 284 ? -20.434 -2.948 9.752 1.00 90.38 284 TRP A C 1
ATOM 2390 O O . TRP A 1 284 ? -20.138 -3.225 10.911 1.00 90.38 284 TRP A O 1
ATOM 2400 N N . GLY A 1 285 ? -21.323 -1.991 9.476 1.00 87.50 285 GLY A N 1
ATOM 2401 C CA . GLY A 1 285 ? -21.819 -1.050 10.473 1.00 87.50 285 GLY A CA 1
ATOM 2402 C C . GLY A 1 285 ? -20.770 -0.013 10.894 1.00 87.50 285 GLY A C 1
ATOM 2403 O O . GLY A 1 285 ? -19.588 -0.086 10.553 1.00 87.50 285 GLY A O 1
ATOM 2404 N N . SER A 1 286 ? -21.221 0.994 11.642 1.00 81.88 286 SER A N 1
ATOM 2405 C CA . SER A 1 286 ? -20.406 2.162 11.999 1.00 81.88 286 SER A CA 1
ATOM 2406 C C . SER A 1 286 ? -19.293 1.865 13.004 1.00 81.88 286 SER A C 1
ATOM 2408 O O . SER A 1 286 ? -18.275 2.540 12.983 1.00 81.88 286 SER A O 1
ATOM 2410 N N . ARG A 1 287 ? -19.440 0.855 13.870 1.00 78.44 287 ARG A N 1
ATOM 2411 C CA . ARG A 1 287 ? -18.390 0.479 14.836 1.00 78.44 287 ARG A CA 1
ATOM 2412 C C . ARG A 1 287 ? -17.393 -0.523 14.253 1.00 78.44 287 ARG A C 1
ATOM 2414 O O . ARG A 1 287 ? -16.196 -0.270 14.272 1.00 78.44 287 ARG A O 1
ATOM 2421 N N . LYS A 1 288 ? -17.883 -1.606 13.641 1.00 85.44 288 LYS A N 1
ATOM 2422 C CA . LYS A 1 288 ? -17.024 -2.715 13.187 1.00 85.44 288 LYS A CA 1
ATOM 2423 C C . LYS A 1 288 ? -16.310 -2.455 11.857 1.00 85.44 288 LYS A C 1
ATOM 2425 O O . LYS A 1 288 ? -15.483 -3.260 11.441 1.00 85.44 288 LYS A O 1
ATOM 2430 N N . GLY A 1 289 ? -16.582 -1.332 11.184 1.00 88.00 289 GLY A N 1
ATOM 2431 C CA . GLY A 1 289 ? -15.924 -0.979 9.919 1.00 88.00 289 GLY A CA 1
ATOM 2432 C C . GLY A 1 289 ? -14.396 -0.885 9.998 1.00 88.00 289 GLY A C 1
ATOM 2433 O O . GLY A 1 289 ? -13.732 -1.135 8.994 1.00 88.00 289 GLY A O 1
ATOM 2434 N N . ILE A 1 290 ? -13.849 -0.577 11.181 1.00 93.06 290 ILE A N 1
ATOM 2435 C CA . ILE A 1 290 ? -12.401 -0.513 11.451 1.00 93.06 290 ILE A CA 1
ATOM 2436 C C . ILE A 1 290 ? -11.884 -1.695 12.301 1.00 93.06 290 ILE A C 1
ATOM 2438 O O . ILE A 1 290 ? -10.792 -1.640 12.864 1.00 93.06 290 ILE A O 1
ATOM 2442 N N . GLU A 1 291 ? -12.694 -2.750 12.428 1.00 93.06 291 GLU A N 1
ATOM 2443 C CA . GLU A 1 291 ? -12.388 -3.991 13.166 1.00 93.06 291 GLU A CA 1
ATOM 2444 C C . GLU A 1 291 ? -12.520 -5.242 12.276 1.00 93.06 291 GLU A C 1
ATOM 2446 O O . GLU A 1 291 ? -12.318 -6.368 12.730 1.00 93.06 291 GLU A O 1
ATOM 2451 N N . ARG A 1 292 ? -12.899 -5.066 11.004 1.00 94.06 292 ARG A N 1
ATOM 2452 C CA . ARG A 1 292 ? -13.003 -6.151 10.021 1.00 94.06 292 ARG A CA 1
ATOM 2453 C C . ARG A 1 292 ? -11.625 -6.738 9.692 1.00 94.06 292 ARG A C 1
ATOM 2455 O O . ARG A 1 292 ? -10.609 -6.064 9.824 1.00 94.06 292 ARG A O 1
ATOM 2462 N N . ARG A 1 293 ? -11.623 -7.983 9.217 1.00 95.12 293 ARG A N 1
ATOM 2463 C CA . ARG A 1 293 ? -10.427 -8.764 8.861 1.00 95.12 293 ARG A CA 1
ATOM 2464 C C . ARG A 1 293 ? -10.225 -8.919 7.348 1.00 95.12 293 ARG A C 1
ATOM 2466 O O . ARG A 1 293 ? -9.254 -9.547 6.945 1.00 95.12 293 ARG A O 1
ATOM 2473 N N . ILE A 1 294 ? -11.140 -8.384 6.533 1.00 92.44 294 ILE A N 1
ATOM 2474 C CA . ILE A 1 294 ? -11.132 -8.414 5.058 1.00 92.44 294 ILE A CA 1
ATOM 2475 C C . ILE A 1 294 ? -11.734 -7.134 4.508 1.00 92.44 294 ILE A C 1
ATOM 2477 O O . ILE A 1 294 ? -12.674 -6.608 5.154 1.00 92.44 294 ILE A O 1
#

pLDDT: mean 92.25, std 7.68, range [52.19, 98.5]